Protein AF-A0A0C2XSH7-F1 (afdb_monomer_lite)

InterPro domains:
  IPR001138 Zn(2)Cys(6) fungal-type DNA-binding domain [PS50048] (96-134)
  IPR001138 Zn(2)Cys(6) fungal-type DNA-binding domain [SM00066] (91-145)
  IPR001138 Zn(2)Cys(6) fungal-type DNA-binding domain [cd00067] (96-134)
  IPR036864 Zn(2)-C6 fungal-type DNA-binding domain superfamily [G3DSA:4.10.240.10] (84-146)
  IPR036864 Zn(2)-C6 fungal-type DNA-binding domain superfamily [SSF57701] (88-137)
  IPR050797 Carbohydrate Metabolism and Transport Regulator [PTHR31668] (56-150)

Structure (mmCIF, N/CA/C/O backbone):
data_AF-A0A0C2XSH7-F1
#
_entry.id   AF-A0A0C2XSH7-F1
#
loop_
_atom_site.group_PDB
_atom_site.id
_atom_site.type_symbol
_atom_site.label_atom_id
_atom_site.label_alt_id
_atom_site.label_comp_id
_atom_site.label_asym_id
_atom_site.label_entity_id
_atom_site.label_seq_id
_atom_site.pdbx_PDB_ins_code
_atom_site.Cartn_x
_atom_site.Cartn_y
_atom_site.Cartn_z
_atom_site.occupancy
_atom_site.B_iso_or_equiv
_atom_site.auth_seq_id
_atom_site.auth_comp_id
_atom_site.auth_asym_id
_atom_site.auth_atom_id
_atom_site.pdbx_PDB_model_num
ATOM 1 N N . MET A 1 1 ? -41.963 -46.900 -31.744 1.00 45.88 1 MET A N 1
ATOM 2 C CA . MET A 1 1 ? -42.188 -46.303 -30.410 1.00 45.88 1 MET A CA 1
ATOM 3 C C . MET A 1 1 ? -41.323 -45.048 -30.300 1.00 45.88 1 MET A C 1
ATOM 5 O O . MET A 1 1 ? -40.134 -45.192 -30.048 1.00 45.88 1 MET A O 1
ATOM 9 N N . PRO A 1 2 ? -41.843 -43.844 -30.598 1.00 48.88 2 PRO A N 1
ATOM 10 C CA . PRO A 1 2 ? -41.072 -42.609 -30.485 1.00 48.88 2 PRO A CA 1
ATOM 11 C C . PRO A 1 2 ? -41.159 -42.055 -29.055 1.00 48.88 2 PRO A C 1
ATOM 13 O O . PRO A 1 2 ? -42.247 -41.948 -28.488 1.00 48.88 2 PRO A O 1
ATOM 16 N N . SER A 1 3 ? -40.006 -41.721 -28.474 1.00 53.38 3 SER A N 1
ATOM 17 C CA . SER A 1 3 ? -39.903 -41.126 -27.139 1.00 53.38 3 SER A CA 1
ATOM 18 C C . SER A 1 3 ? -40.051 -39.605 -27.227 1.00 53.38 3 SER A C 1
ATOM 20 O O . SER A 1 3 ? -39.407 -38.955 -28.051 1.00 53.38 3 SER A O 1
ATOM 22 N N . LYS A 1 4 ? -40.948 -39.057 -26.404 1.00 53.88 4 LYS A N 1
ATOM 23 C CA . LYS A 1 4 ? -41.317 -37.638 -26.335 1.00 53.88 4 LYS A CA 1
ATOM 24 C C . LYS A 1 4 ? -40.210 -36.820 -25.662 1.00 53.88 4 LYS A C 1
ATOM 26 O O . LYS A 1 4 ? -39.850 -37.097 -24.522 1.00 53.88 4 LYS A O 1
ATOM 31 N N . ALA A 1 5 ? -39.742 -35.776 -26.341 1.00 51.84 5 ALA A N 1
ATOM 32 C CA . ALA A 1 5 ? -38.962 -34.695 -25.746 1.00 51.84 5 ALA A CA 1
ATOM 33 C C . ALA A 1 5 ? -39.898 -33.728 -24.995 1.00 51.84 5 ALA A C 1
ATOM 35 O O . ALA A 1 5 ? -40.911 -33.292 -25.544 1.00 51.84 5 ALA A O 1
ATOM 36 N N . GLY A 1 6 ? -39.575 -33.427 -23.735 1.00 51.72 6 GLY A N 1
ATOM 37 C CA . GLY A 1 6 ? -40.245 -32.402 -22.928 1.00 51.72 6 GLY A CA 1
ATOM 38 C C . GLY A 1 6 ? -39.615 -31.014 -23.129 1.00 51.72 6 GLY A C 1
ATOM 39 O O . GLY A 1 6 ? -38.442 -30.936 -23.499 1.00 51.72 6 GLY A O 1
ATOM 40 N N . PRO A 1 7 ? -40.362 -29.917 -22.909 1.00 51.72 7 PRO A N 1
ATOM 41 C CA . PRO A 1 7 ? -39.880 -28.566 -23.172 1.00 51.72 7 PRO A CA 1
ATOM 42 C C . PRO A 1 7 ? -39.050 -28.010 -22.006 1.00 51.72 7 PRO A C 1
ATOM 44 O O . PRO A 1 7 ? -39.465 -28.050 -20.848 1.00 51.72 7 PRO A O 1
ATOM 47 N N . SER A 1 8 ? -37.892 -27.438 -22.336 1.00 43.38 8 SER A N 1
ATOM 48 C CA . SER A 1 8 ? -37.047 -26.672 -21.418 1.00 43.38 8 SER A CA 1
ATOM 49 C C . SER A 1 8 ? -37.623 -25.269 -21.207 1.00 43.38 8 SER A C 1
ATOM 51 O O . SER A 1 8 ? -37.737 -24.485 -22.148 1.00 43.38 8 SER A O 1
ATOM 53 N N . LEU A 1 9 ? -37.966 -24.947 -19.959 1.00 40.16 9 LEU A N 1
ATOM 54 C CA . LEU A 1 9 ? -38.326 -23.602 -19.510 1.00 40.16 9 LEU A CA 1
ATOM 55 C C . LEU A 1 9 ? -37.081 -22.704 -19.509 1.00 40.16 9 LEU A C 1
ATOM 57 O O . LEU A 1 9 ? -36.154 -22.903 -18.725 1.00 40.16 9 LEU A O 1
ATOM 61 N N . ILE A 1 10 ? -37.072 -21.710 -20.397 1.00 37.59 10 ILE A N 1
ATOM 62 C CA . ILE A 1 10 ? -36.095 -20.620 -20.411 1.00 37.59 10 ILE A CA 1
ATOM 63 C C . ILE A 1 10 ? -36.595 -19.546 -19.442 1.00 37.59 10 ILE A C 1
ATOM 65 O O . ILE A 1 10 ? -37.522 -18.800 -19.748 1.00 37.59 10 ILE A O 1
ATOM 69 N N . THR A 1 11 ? -35.976 -19.463 -18.267 1.00 37.62 11 THR A N 1
ATOM 70 C CA . THR A 1 11 ? -36.191 -18.362 -17.322 1.00 37.62 11 THR A CA 1
ATOM 71 C C . THR A 1 11 ? -35.265 -17.207 -17.697 1.00 37.62 11 THR A C 1
ATOM 73 O O . THR A 1 11 ? -34.089 -17.189 -17.338 1.00 37.62 11 THR A O 1
ATOM 76 N N . THR A 1 12 ? -35.780 -16.234 -18.446 1.00 36.72 12 THR A N 1
ATOM 77 C CA . THR A 1 12 ? -35.108 -14.951 -18.690 1.00 36.72 12 THR A CA 1
ATOM 78 C C . THR A 1 12 ? -35.132 -14.108 -17.417 1.00 36.72 12 THR A C 1
ATOM 80 O O . THR A 1 12 ? -36.179 -13.589 -17.032 1.00 36.72 12 THR A O 1
ATOM 83 N N . VAL A 1 13 ? -33.980 -13.956 -16.761 1.00 39.50 13 VAL A N 1
ATOM 84 C CA . VAL A 1 13 ? -33.807 -13.013 -15.648 1.00 39.50 13 VAL A CA 1
ATOM 85 C C . VAL A 1 13 ? -33.298 -11.686 -16.214 1.00 39.50 13 VAL A C 1
ATOM 87 O O . VAL A 1 13 ? -32.243 -11.625 -16.843 1.00 39.50 13 VAL A O 1
ATOM 90 N N . ASN A 1 14 ? -34.084 -10.627 -16.012 1.00 34.72 14 ASN A N 1
ATOM 91 C CA . ASN A 1 14 ? -33.818 -9.254 -16.444 1.00 34.72 14 ASN A CA 1
ATOM 92 C C . ASN A 1 14 ? -32.481 -8.717 -15.893 1.00 34.72 14 ASN A C 1
ATOM 94 O O . ASN A 1 14 ? -32.377 -8.370 -14.718 1.00 34.72 14 ASN A O 1
ATOM 98 N N . ALA A 1 15 ? -31.481 -8.556 -16.762 1.00 39.62 15 ALA A N 1
ATOM 99 C CA . ALA A 1 15 ? -30.168 -7.977 -16.457 1.00 39.62 15 ALA A CA 1
ATOM 100 C C . ALA A 1 15 ? -30.153 -6.429 -16.528 1.00 39.62 15 ALA A C 1
ATOM 102 O O . ALA A 1 15 ? -29.247 -5.829 -17.100 1.00 39.62 15 ALA A O 1
ATOM 103 N N . GLY A 1 16 ? -31.182 -5.769 -15.983 1.00 32.16 16 GLY A N 1
ATOM 104 C CA . GLY A 1 16 ? -31.450 -4.345 -16.242 1.00 32.16 16 GLY A CA 1
ATOM 105 C C . GLY A 1 16 ? -31.135 -3.337 -15.128 1.00 32.16 16 GLY A C 1
ATOM 106 O O . GLY A 1 16 ? -31.287 -2.144 -15.369 1.00 32.16 16 GLY A O 1
ATOM 107 N N . GLN A 1 17 ? -30.732 -3.742 -13.915 1.00 32.78 17 GLN A N 1
ATOM 108 C CA . GLN A 1 17 ? -30.668 -2.803 -12.769 1.00 32.78 17 GLN A CA 1
ATOM 109 C C . GLN A 1 17 ? -29.408 -2.867 -11.881 1.00 32.78 17 GLN A C 1
ATOM 111 O O . GLN A 1 17 ? -29.386 -2.264 -10.814 1.00 32.78 17 GLN A O 1
ATOM 116 N N . ALA A 1 18 ? -28.313 -3.497 -12.320 1.00 36.38 18 ALA A N 1
ATOM 117 C CA . ALA A 1 18 ? -27.092 -3.637 -11.504 1.00 36.38 18 ALA A CA 1
ATOM 118 C C . ALA A 1 18 ? -25.939 -2.659 -11.842 1.00 36.38 18 ALA A C 1
ATOM 120 O O . ALA A 1 18 ? -24.813 -2.869 -11.401 1.00 36.38 18 ALA A O 1
ATOM 121 N N . ALA A 1 19 ? -26.179 -1.584 -12.605 1.00 35.62 19 ALA A N 1
ATOM 122 C CA . ALA A 1 19 ? -25.116 -0.682 -13.086 1.00 35.62 19 ALA A CA 1
ATOM 123 C C . ALA A 1 19 ? -25.082 0.713 -12.420 1.00 35.62 19 ALA A C 1
ATOM 125 O O . ALA A 1 19 ? -24.526 1.658 -12.977 1.00 35.62 19 ALA A O 1
ATOM 126 N N . ARG A 1 20 ? -25.656 0.872 -11.220 1.00 36.25 20 ARG A N 1
ATOM 127 C CA . ARG A 1 20 ? -25.566 2.118 -10.432 1.00 36.25 20 ARG A CA 1
ATOM 128 C C . ARG A 1 20 ? -25.213 1.844 -8.969 1.00 36.25 20 ARG A C 1
ATOM 130 O O . ARG A 1 20 ? -26.042 2.039 -8.095 1.00 36.25 20 ARG A O 1
ATOM 137 N N . ALA A 1 21 ? -23.983 1.398 -8.712 1.00 34.31 21 ALA A N 1
ATOM 138 C CA . ALA A 1 21 ? -23.323 1.502 -7.401 1.00 34.31 21 ALA A CA 1
ATOM 139 C C . ALA A 1 21 ? -21.851 1.054 -7.500 1.00 34.31 21 ALA A C 1
ATOM 141 O O . ALA A 1 21 ? -21.482 -0.025 -7.054 1.00 34.31 21 ALA A O 1
ATOM 142 N N . ALA A 1 22 ? -20.995 1.879 -8.101 1.00 37.72 22 ALA A N 1
ATOM 143 C CA . ALA A 1 22 ? -19.541 1.772 -7.925 1.00 37.72 22 ALA A CA 1
ATOM 144 C C . ALA A 1 22 ? -18.967 3.085 -7.368 1.00 37.72 22 ALA A C 1
ATOM 146 O O . ALA A 1 22 ? -17.831 3.454 -7.647 1.00 37.72 22 ALA A O 1
ATOM 147 N N . ALA A 1 23 ? -19.776 3.811 -6.590 1.00 36.16 23 ALA A N 1
ATOM 148 C CA . ALA A 1 23 ? -19.265 4.845 -5.709 1.00 36.16 23 ALA A CA 1
ATOM 149 C C . ALA A 1 23 ? -18.641 4.153 -4.493 1.00 36.16 23 ALA A C 1
ATOM 151 O O . ALA A 1 23 ? -19.233 3.241 -3.916 1.00 36.16 23 ALA A O 1
ATOM 152 N N . HIS A 1 24 ? -17.432 4.579 -4.139 1.00 44.06 24 HIS A N 1
ATOM 153 C CA . HIS A 1 24 ? -16.719 4.170 -2.937 1.00 44.06 24 HIS A CA 1
ATOM 154 C C . HIS A 1 24 ? -17.678 4.181 -1.726 1.00 44.06 24 HIS A C 1
ATOM 156 O O . HIS A 1 24 ? -18.321 5.211 -1.504 1.00 44.06 24 HIS A O 1
ATOM 162 N N . PRO A 1 25 ? -17.798 3.103 -0.925 1.00 45.97 25 PRO A N 1
ATOM 163 C CA . PRO A 1 25 ? -18.711 3.083 0.224 1.00 45.97 25 PRO A CA 1
ATOM 164 C C . PRO A 1 25 ? -18.402 4.168 1.275 1.00 45.97 25 PRO A C 1
ATOM 166 O O . PRO A 1 25 ? -19.249 4.447 2.119 1.00 45.97 25 PRO A O 1
ATOM 169 N N . TYR A 1 26 ? -17.247 4.843 1.191 1.00 45.97 26 TYR A N 1
ATOM 170 C CA . TYR A 1 26 ? -16.897 5.977 2.053 1.00 45.97 26 TYR A CA 1
ATOM 171 C C . TYR A 1 26 ? -17.318 7.357 1.512 1.00 45.97 26 TYR A C 1
ATOM 173 O O . TYR A 1 26 ? -17.255 8.332 2.251 1.00 45.97 26 TYR A O 1
ATOM 181 N N . ALA A 1 27 ? -17.791 7.484 0.265 1.00 39.81 27 ALA A N 1
ATOM 182 C CA . ALA A 1 27 ? -18.112 8.799 -0.310 1.00 39.81 27 ALA A CA 1
ATOM 183 C C . ALA A 1 27 ? -19.418 9.429 0.230 1.00 39.81 27 ALA A C 1
ATOM 185 O O . ALA A 1 27 ? -19.617 10.632 0.089 1.00 39.81 27 ALA A O 1
ATOM 186 N N . ASN A 1 28 ? -20.304 8.652 0.868 1.00 37.16 28 ASN A N 1
ATOM 187 C CA . ASN A 1 28 ? -21.665 9.101 1.211 1.00 37.16 28 ASN A CA 1
ATOM 188 C C . ASN A 1 28 ? -21.953 9.292 2.714 1.00 37.16 28 ASN A C 1
ATOM 190 O O . ASN A 1 28 ? -23.086 9.603 3.076 1.00 37.16 28 ASN A O 1
ATOM 194 N N . ALA A 1 29 ? -20.970 9.156 3.610 1.00 42.19 29 ALA A N 1
ATOM 195 C CA . ALA A 1 29 ? -21.228 9.196 5.058 1.00 42.19 29 ALA A CA 1
ATOM 196 C C . ALA A 1 29 ? -21.300 10.611 5.687 1.00 42.19 29 ALA A C 1
ATOM 198 O O . ALA A 1 29 ? -21.611 10.726 6.870 1.00 42.19 29 ALA A O 1
ATOM 199 N N . HIS A 1 30 ? -21.058 11.696 4.936 1.00 43.44 30 HIS A N 1
ATOM 200 C CA . HIS A 1 30 ? -20.950 13.056 5.503 1.00 43.44 30 HIS A CA 1
ATOM 201 C C . HIS A 1 30 ? -22.110 14.024 5.198 1.00 43.44 30 HIS A C 1
ATOM 203 O O . HIS A 1 30 ? -22.052 15.186 5.597 1.00 43.44 30 HIS A O 1
ATOM 209 N N . ALA A 1 31 ? -23.201 13.579 4.568 1.00 38.56 31 ALA A N 1
ATOM 210 C CA . ALA A 1 31 ? -24.290 14.478 4.156 1.00 38.56 31 ALA A CA 1
ATOM 211 C C . ALA A 1 31 ? -25.382 14.758 5.219 1.00 38.56 31 ALA A C 1
ATOM 213 O O . ALA A 1 31 ? -26.360 15.433 4.910 1.00 38.56 31 ALA A O 1
ATOM 214 N N . GLY A 1 32 ? -25.263 14.280 6.464 1.00 38.91 32 GLY A N 1
ATOM 215 C CA . GLY A 1 32 ? -26.396 14.299 7.401 1.00 38.91 32 GLY A CA 1
ATOM 216 C C . GLY A 1 32 ? -26.070 14.675 8.839 1.00 38.91 32 GLY A C 1
ATOM 217 O O . GLY A 1 32 ? -26.234 13.825 9.700 1.00 38.91 32 GLY A O 1
ATOM 218 N N . ALA A 1 33 ? -25.648 15.917 9.120 1.00 39.84 33 ALA A N 1
ATOM 219 C CA . ALA A 1 33 ? -25.754 16.501 10.473 1.00 39.84 33 ALA A CA 1
ATOM 220 C C . ALA A 1 33 ? -25.421 18.010 10.545 1.00 39.84 33 ALA A C 1
ATOM 222 O O . ALA A 1 33 ? -24.588 18.403 11.356 1.00 39.84 33 ALA A O 1
ATOM 223 N N . ARG A 1 34 ? -26.048 18.896 9.753 1.00 37.62 34 ARG A N 1
ATOM 224 C CA . ARG A 1 34 ? -26.110 20.337 10.100 1.00 37.62 34 ARG A CA 1
ATOM 225 C C . ARG A 1 34 ? -27.422 20.961 9.641 1.00 37.62 34 ARG A C 1
ATOM 227 O O . ARG A 1 34 ? -27.569 21.358 8.494 1.00 37.62 34 ARG A O 1
ATOM 234 N N . GLY A 1 35 ? -28.360 21.078 10.574 1.00 34.53 35 GLY A N 1
ATOM 235 C CA . GLY A 1 35 ? -29.586 21.841 10.392 1.00 34.53 35 GLY A CA 1
ATOM 236 C C . GLY A 1 35 ? -30.113 22.337 11.730 1.00 34.53 35 GLY A C 1
ATOM 237 O O . GLY A 1 35 ? -30.917 21.657 12.353 1.00 34.53 35 GLY A O 1
ATOM 238 N N . SER A 1 36 ? -29.673 23.521 12.171 1.00 38.72 36 SER A N 1
ATOM 239 C CA . SER A 1 36 ? -30.486 24.373 13.050 1.00 38.72 36 SER A CA 1
ATOM 240 C C . SER A 1 36 ? -30.043 25.843 12.996 1.00 38.72 36 SER A C 1
ATOM 242 O O . SER A 1 36 ? -29.049 26.244 13.590 1.00 38.72 36 SER A O 1
ATOM 244 N N . LYS A 1 37 ? -30.800 26.601 12.193 1.00 41.84 37 LYS A N 1
ATOM 245 C CA . LYS A 1 37 ? -31.223 28.011 12.300 1.00 41.84 37 LYS A CA 1
ATOM 246 C C . LYS A 1 37 ? -30.344 29.017 13.074 1.00 41.84 37 LYS A C 1
ATOM 248 O O . LYS A 1 37 ? -30.306 28.995 14.299 1.00 41.84 37 LYS A O 1
ATOM 253 N N . ARG A 1 38 ? -29.925 30.080 12.370 1.00 36.50 38 ARG A N 1
ATOM 254 C CA . ARG A 1 38 ? -30.300 31.473 12.704 1.00 36.50 38 ARG A CA 1
ATOM 255 C C . ARG A 1 38 ? -30.134 32.395 11.493 1.00 36.50 38 ARG A C 1
ATOM 257 O O . ARG A 1 38 ? -29.042 32.575 10.973 1.00 36.50 38 ARG A O 1
ATOM 264 N N . THR A 1 39 ? -31.260 32.952 11.070 1.00 40.75 39 THR A N 1
ATOM 265 C CA . THR A 1 39 ? -31.422 34.042 10.110 1.00 40.75 39 THR A CA 1
ATOM 266 C C . THR A 1 39 ? -31.213 35.380 10.816 1.00 40.75 39 THR A C 1
ATOM 268 O O . THR A 1 39 ? -31.923 35.650 11.783 1.00 40.75 39 THR A O 1
ATOM 271 N N . LEU A 1 40 ? -30.315 36.226 10.313 1.00 40.16 40 LEU A N 1
ATOM 272 C CA . LEU A 1 40 ? -30.417 37.678 10.455 1.00 40.16 40 LEU A CA 1
ATOM 273 C C . LEU A 1 40 ? -30.037 38.331 9.123 1.00 40.16 40 LEU A C 1
ATOM 275 O O . LEU A 1 40 ? -28.983 38.068 8.552 1.00 40.16 40 LEU A O 1
ATOM 279 N N . SER A 1 41 ? -30.986 39.124 8.648 1.00 42.47 41 SER A N 1
ATOM 280 C CA . SER A 1 41 ? -31.002 40.005 7.488 1.00 42.47 41 SER A CA 1
ATOM 281 C C . SER A 1 41 ? -30.115 41.231 7.692 1.00 42.47 41 SER A C 1
ATOM 283 O O . SER A 1 41 ? -30.269 41.885 8.722 1.00 42.47 41 SER A O 1
ATOM 285 N N . ILE A 1 42 ? -29.292 41.592 6.702 1.00 42.91 42 ILE A N 1
ATOM 286 C CA . ILE A 1 42 ? -28.853 42.979 6.466 1.00 42.91 42 ILE A CA 1
ATOM 287 C C . ILE A 1 42 ? -28.800 43.232 4.951 1.00 42.91 42 ILE A C 1
ATOM 289 O O . ILE A 1 42 ? -28.352 42.381 4.182 1.00 42.91 42 ILE A O 1
ATOM 293 N N . ASP A 1 43 ? -29.325 44.401 4.595 1.00 40.25 43 ASP A N 1
ATOM 294 C CA . ASP A 1 43 ? -29.640 44.968 3.287 1.00 40.25 43 ASP A CA 1
ATOM 295 C C . ASP A 1 43 ? -28.472 45.276 2.328 1.00 40.25 43 ASP A C 1
ATOM 297 O O . ASP A 1 43 ? -27.333 45.528 2.714 1.00 40.25 43 ASP A O 1
ATOM 301 N N . GLU A 1 44 ? -28.869 45.265 1.051 1.00 34.72 44 GLU A N 1
ATOM 302 C CA . GLU A 1 44 ? -28.447 45.989 -0.163 1.00 34.72 44 GLU A CA 1
ATOM 303 C C . GLU A 1 44 ? -27.179 46.884 -0.240 1.00 34.72 44 GLU A C 1
ATOM 305 O O . GLU A 1 44 ? -27.108 47.935 0.382 1.00 34.72 44 GLU A O 1
ATOM 310 N N . LYS A 1 45 ? -26.306 46.512 -1.214 1.00 36.94 45 LYS A N 1
ATOM 311 C CA . LYS A 1 45 ? -25.840 47.233 -2.451 1.00 36.94 45 LYS A CA 1
ATOM 312 C C . LYS A 1 45 ? -25.165 48.636 -2.361 1.00 36.94 45 LYS A C 1
ATOM 314 O O . LYS A 1 45 ? -25.338 49.321 -1.367 1.00 36.94 45 LYS A O 1
ATOM 319 N N . PRO A 1 46 ? -24.486 49.154 -3.431 1.00 47.72 46 PRO A N 1
ATOM 320 C CA . PRO A 1 46 ? -24.177 48.578 -4.761 1.00 47.72 46 PRO A CA 1
ATOM 321 C C . PRO A 1 46 ? -22.734 48.803 -5.317 1.00 47.72 46 PRO A C 1
ATOM 323 O O . PRO A 1 46 ? -21.978 49.628 -4.829 1.00 47.72 46 PRO A O 1
ATOM 326 N N . GLN A 1 47 ? -22.452 48.096 -6.430 1.00 36.44 47 GLN A N 1
ATOM 327 C CA . GLN A 1 47 ? -21.682 48.490 -7.640 1.00 36.44 47 GLN A CA 1
ATOM 328 C C . GLN A 1 47 ? -20.259 49.075 -7.508 1.00 36.44 47 GLN A C 1
ATOM 330 O O . GLN A 1 47 ? -20.073 50.155 -6.967 1.00 36.44 47 GLN A O 1
ATOM 335 N N . LEU A 1 48 ? -19.289 48.430 -8.176 1.00 31.50 48 LEU A N 1
ATOM 336 C CA . LEU A 1 48 ? -18.514 48.976 -9.311 1.00 31.50 48 LEU A CA 1
ATOM 337 C C . LEU A 1 48 ? -17.496 47.922 -9.809 1.00 31.50 48 LEU A C 1
ATOM 339 O O . LEU A 1 48 ? -16.806 47.266 -9.036 1.00 31.50 48 LEU A O 1
ATOM 343 N N . SER A 1 49 ? -17.411 47.785 -11.126 1.00 38.53 49 SER A N 1
ATOM 344 C CA . SER A 1 49 ? -16.342 47.142 -11.917 1.00 38.53 49 SER A CA 1
ATOM 345 C C . SER A 1 49 ? -15.795 48.211 -12.895 1.00 38.53 49 SER A C 1
ATOM 347 O O . SER A 1 49 ? -16.425 49.272 -12.937 1.00 38.53 49 SER A O 1
ATOM 349 N N . PRO A 1 50 ? -14.761 48.013 -13.755 1.00 50.06 50 PRO A N 1
ATOM 350 C CA . PRO A 1 50 ? -13.922 46.834 -14.050 1.00 50.06 50 PRO A CA 1
ATOM 351 C C . PRO A 1 50 ? -12.404 47.173 -14.242 1.00 50.06 50 PRO A C 1
ATOM 353 O O . PRO A 1 50 ? -11.955 48.269 -13.915 1.00 50.06 50 PRO A O 1
ATOM 356 N N . THR A 1 51 ? -11.663 46.264 -14.910 1.00 31.75 51 THR A N 1
ATOM 357 C CA . THR A 1 51 ? -10.312 46.389 -15.542 1.00 31.75 51 THR A CA 1
ATOM 358 C C . THR A 1 51 ? -9.102 46.310 -14.586 1.00 31.75 51 THR A C 1
ATOM 360 O O . THR A 1 51 ? -9.141 46.869 -13.506 1.00 31.75 51 THR A O 1
ATOM 363 N N . SER A 1 52 ? -7.992 45.616 -14.869 1.00 38.25 52 SER A N 1
ATOM 364 C CA . SER A 1 52 ? -7.323 45.383 -16.153 1.00 38.25 52 SER A CA 1
ATOM 365 C C . SER A 1 52 ? -6.382 44.163 -16.164 1.00 38.25 52 SER A C 1
ATOM 367 O O . SER A 1 52 ? -5.822 43.731 -15.160 1.00 38.25 52 SER A O 1
ATOM 369 N N . VAL A 1 53 ? -6.220 43.659 -17.386 1.00 38.72 53 VAL A N 1
ATOM 370 C CA . VAL A 1 53 ? -5.265 42.678 -17.911 1.00 38.72 53 VAL A CA 1
ATOM 371 C C . VAL A 1 53 ? -3.838 43.226 -17.843 1.00 38.72 53 VAL A C 1
ATOM 373 O O . VAL A 1 53 ? -3.616 44.288 -18.416 1.00 38.72 53 VAL A O 1
ATOM 376 N N . ILE A 1 54 ? -2.875 42.488 -17.270 1.00 38.81 54 ILE A N 1
ATOM 377 C CA . ILE A 1 54 ? -1.443 42.592 -17.618 1.00 38.81 54 ILE A CA 1
ATOM 378 C C . ILE A 1 54 ? -0.775 41.210 -17.482 1.00 38.81 54 ILE A C 1
ATOM 380 O O . ILE A 1 54 ? -0.682 40.652 -16.391 1.00 38.81 54 ILE A O 1
ATOM 384 N N . SER A 1 55 ? -0.301 40.679 -18.609 1.00 44.34 55 SER A N 1
ATOM 385 C CA . SER A 1 55 ? 0.650 39.563 -18.718 1.00 44.34 55 SER A CA 1
ATOM 386 C C . SER A 1 55 ? 2.082 40.022 -18.410 1.00 44.34 55 SER A C 1
ATOM 388 O O . SER A 1 55 ? 2.401 41.183 -18.665 1.00 44.34 55 SER A O 1
ATOM 390 N N . PRO A 1 56 ? 2.994 39.105 -18.046 1.00 47.59 56 PRO A N 1
ATOM 391 C CA . PRO A 1 56 ? 4.391 39.265 -18.432 1.00 47.59 56 PRO A CA 1
ATOM 392 C C . PRO A 1 56 ? 4.918 38.082 -19.254 1.00 47.59 56 PRO A C 1
ATOM 394 O O . PRO A 1 56 ? 4.737 36.913 -18.922 1.00 47.59 56 PRO A O 1
ATOM 397 N N . THR A 1 57 ? 5.563 38.472 -20.346 1.00 41.88 57 THR A N 1
ATOM 398 C CA . THR A 1 57 ? 6.380 37.727 -21.304 1.00 41.88 57 THR A CA 1
ATOM 399 C C . THR A 1 57 ? 7.681 37.190 -20.712 1.00 41.88 57 THR A C 1
ATOM 401 O O . THR A 1 57 ? 8.310 37.836 -19.874 1.00 41.88 57 THR A O 1
ATOM 404 N N . ASP A 1 58 ? 8.102 36.049 -21.258 1.00 33.81 58 ASP A N 1
ATOM 405 C CA . ASP A 1 58 ? 9.424 35.434 -21.144 1.00 33.81 58 ASP A CA 1
ATOM 406 C C . ASP A 1 58 ? 10.554 36.322 -21.691 1.00 33.81 58 ASP A C 1
ATOM 408 O O . ASP A 1 58 ? 10.416 36.916 -22.762 1.00 33.81 58 ASP A O 1
ATOM 412 N N . THR A 1 59 ? 11.722 36.290 -21.041 1.00 46.44 59 THR A N 1
ATOM 413 C CA . THR A 1 59 ? 13.023 36.502 -21.698 1.00 46.44 59 THR A CA 1
ATOM 414 C C . THR A 1 59 ? 14.119 35.640 -21.058 1.00 46.44 59 THR A C 1
ATOM 416 O O . THR A 1 59 ? 14.435 35.743 -19.876 1.00 46.44 59 THR A O 1
ATOM 419 N N . ASN A 1 60 ? 14.717 34.787 -21.893 1.00 38.66 60 ASN A N 1
ATOM 420 C CA . ASN A 1 60 ? 15.985 34.092 -21.677 1.00 38.66 60 ASN A CA 1
ATOM 421 C C . ASN A 1 60 ? 17.169 35.074 -21.744 1.00 38.66 60 ASN A C 1
ATOM 423 O O . ASN A 1 60 ? 17.219 35.865 -22.683 1.00 38.66 60 ASN A O 1
ATOM 427 N N . ALA A 1 61 ? 18.168 34.931 -20.863 1.00 40.78 61 ALA A N 1
ATOM 428 C CA . ALA A 1 61 ? 19.588 35.154 -21.182 1.00 40.78 61 ALA A CA 1
ATOM 429 C C . ALA A 1 61 ? 20.523 34.630 -20.068 1.00 40.78 61 ALA A C 1
ATOM 431 O O . ALA A 1 61 ? 20.326 34.886 -18.883 1.00 40.78 61 ALA A O 1
ATOM 432 N N . THR A 1 62 ? 21.546 33.891 -20.495 1.00 46.97 62 THR A N 1
ATOM 433 C CA . THR A 1 62 ? 22.655 33.259 -19.754 1.00 46.97 62 THR A CA 1
ATOM 434 C C . THR A 1 62 ? 23.755 34.280 -19.336 1.00 46.97 62 THR A C 1
ATOM 436 O O . THR A 1 62 ? 23.588 35.472 -19.589 1.00 46.97 62 THR A O 1
ATOM 439 N N . PRO A 1 63 ? 24.860 33.895 -18.645 1.00 54.53 63 PRO A N 1
ATOM 440 C CA . PRO A 1 63 ? 25.425 34.661 -17.532 1.00 54.53 63 PRO A CA 1
ATOM 441 C C . PRO A 1 63 ? 26.752 35.370 -17.870 1.00 54.53 63 PRO A C 1
ATOM 443 O O . PRO A 1 63 ? 27.356 35.112 -18.912 1.00 54.53 63 PRO A O 1
ATOM 446 N N . PRO A 1 64 ? 27.309 36.134 -16.912 1.00 51.06 64 PRO A N 1
ATOM 447 C CA . PRO A 1 64 ? 28.752 36.299 -16.820 1.00 51.06 64 PRO A CA 1
ATOM 448 C C . PRO A 1 64 ? 29.317 35.871 -15.457 1.00 51.06 64 PRO A C 1
ATOM 450 O O . PRO A 1 64 ? 28.792 36.177 -14.388 1.00 51.06 64 PRO A O 1
ATOM 453 N N . ALA A 1 65 ? 30.449 35.174 -15.531 1.00 40.88 65 ALA A N 1
ATOM 454 C CA . ALA A 1 65 ? 31.378 34.942 -14.436 1.00 40.88 65 ALA A CA 1
A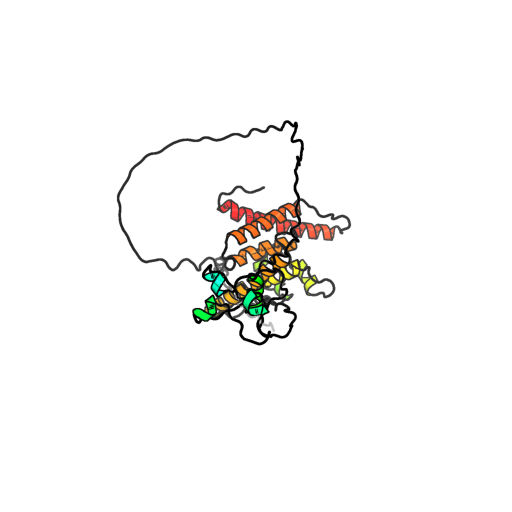TOM 455 C C . ALA A 1 65 ? 32.220 36.200 -14.158 1.00 40.88 65 ALA A C 1
ATOM 457 O O . ALA A 1 65 ? 32.566 36.909 -15.100 1.00 40.88 65 ALA A O 1
ATOM 458 N N . THR A 1 66 ? 32.619 36.430 -12.900 1.00 36.44 66 THR A N 1
ATOM 459 C CA . THR A 1 66 ? 34.025 36.552 -12.429 1.00 36.44 66 THR A CA 1
ATOM 460 C C . THR A 1 66 ? 34.120 37.131 -11.004 1.00 36.44 66 THR A C 1
ATOM 462 O O . THR A 1 66 ? 33.474 38.124 -10.707 1.00 36.44 66 THR A O 1
ATOM 465 N N . ASN A 1 67 ? 34.966 36.486 -10.176 1.00 34.75 67 ASN A N 1
ATOM 466 C CA . ASN A 1 67 ? 35.948 37.025 -9.203 1.00 34.75 67 ASN A CA 1
ATOM 467 C C . ASN A 1 67 ? 35.525 38.124 -8.194 1.00 34.75 67 ASN A C 1
ATOM 469 O O . ASN A 1 67 ? 34.860 39.081 -8.530 1.00 34.75 67 ASN A O 1
ATOM 473 N N . SER A 1 68 ? 35.997 38.212 -6.947 1.00 35.62 68 SER A N 1
ATOM 474 C CA . SER A 1 68 ? 37.077 37.576 -6.175 1.00 35.62 68 SER A CA 1
ATOM 475 C C . SER A 1 68 ? 37.071 38.195 -4.754 1.00 35.62 68 SER A C 1
ATOM 477 O O . SER A 1 68 ? 36.433 39.221 -4.536 1.00 35.62 68 SER A O 1
ATOM 479 N N . ASN A 1 69 ? 37.885 37.631 -3.853 1.00 36.25 69 ASN A N 1
ATOM 480 C CA . ASN A 1 69 ? 38.487 38.253 -2.658 1.00 36.25 69 ASN A CA 1
ATOM 481 C C . ASN A 1 69 ? 37.733 38.216 -1.315 1.00 36.25 69 ASN A C 1
ATOM 483 O O . ASN A 1 69 ? 36.848 39.011 -1.026 1.00 36.25 69 ASN A O 1
ATOM 487 N N . GLY A 1 70 ? 38.259 37.380 -0.414 1.00 35.81 70 GLY A N 1
ATOM 488 C CA . GLY A 1 70 ? 38.064 37.465 1.033 1.00 35.81 70 GLY A CA 1
ATOM 489 C C . GLY A 1 70 ? 39.238 36.812 1.761 1.00 35.81 70 GLY A C 1
ATOM 490 O O . GLY A 1 70 ? 39.159 35.659 2.171 1.00 35.81 70 GLY A O 1
ATOM 491 N N . ALA A 1 71 ? 40.359 37.533 1.835 1.00 38.53 71 ALA A N 1
ATOM 492 C CA . ALA A 1 71 ? 41.614 37.085 2.424 1.00 38.53 71 ALA A CA 1
ATOM 493 C C . ALA A 1 71 ? 41.606 37.132 3.963 1.00 38.53 71 ALA A C 1
ATOM 495 O O . ALA A 1 71 ? 41.182 38.099 4.591 1.00 38.53 71 ALA A O 1
ATOM 496 N N . SER A 1 72 ? 42.171 36.078 4.541 1.00 45.16 72 SER A N 1
ATOM 497 C CA . SER A 1 72 ? 42.587 35.893 5.930 1.00 45.16 72 SER A CA 1
ATOM 498 C C . SER A 1 72 ? 43.641 36.911 6.376 1.00 45.16 72 SER A C 1
ATOM 500 O O . SER A 1 72 ? 44.556 37.165 5.593 1.00 45.16 72 SER A O 1
ATOM 502 N N . ARG A 1 73 ? 43.608 37.373 7.647 1.00 42.53 73 ARG A N 1
ATOM 503 C CA . ARG A 1 73 ? 44.768 37.718 8.529 1.00 42.53 73 ARG A CA 1
ATOM 504 C C . ARG A 1 73 ? 44.309 38.397 9.859 1.00 42.53 73 ARG A C 1
ATOM 506 O O . ARG A 1 73 ? 43.117 38.616 10.012 1.00 42.53 73 ARG A O 1
ATOM 513 N N . PRO A 1 74 ? 45.167 38.633 10.885 1.00 53.09 74 PRO A N 1
ATOM 514 C CA . PRO A 1 74 ? 45.532 37.632 11.887 1.00 53.09 74 PRO A CA 1
ATOM 515 C C . PRO A 1 74 ? 45.494 38.147 13.356 1.00 53.09 74 PRO A C 1
ATOM 517 O O . PRO A 1 74 ? 45.251 39.307 13.671 1.00 53.09 74 PRO A O 1
ATOM 520 N N . ARG A 1 75 ? 45.818 37.215 14.255 1.00 48.31 75 ARG A N 1
ATOM 521 C CA . ARG A 1 75 ? 46.149 37.311 15.690 1.00 48.31 75 ARG A CA 1
ATOM 522 C C . ARG A 1 75 ? 47.033 38.514 16.094 1.00 48.31 75 ARG A C 1
ATOM 524 O O . ARG A 1 75 ? 48.067 38.748 15.473 1.00 48.31 75 ARG A O 1
ATOM 531 N N . LYS A 1 76 ? 46.752 39.116 17.261 1.00 40.41 76 LYS A N 1
ATOM 532 C CA . LYS A 1 76 ? 47.739 39.853 18.080 1.00 40.41 76 LYS A CA 1
ATOM 533 C C . LYS A 1 76 ? 47.613 39.486 19.567 1.00 40.41 76 LYS A C 1
ATOM 535 O O . LYS A 1 76 ? 46.542 39.587 20.153 1.00 40.41 76 LYS A O 1
ATOM 540 N N . LYS A 1 77 ? 48.733 39.027 20.135 1.00 51.72 77 LYS A N 1
ATOM 541 C CA . LYS A 1 77 ? 49.061 38.944 21.570 1.00 51.72 77 LYS A CA 1
ATOM 542 C C . LYS A 1 77 ? 49.885 40.185 21.943 1.00 51.72 77 LYS A C 1
ATOM 544 O O . LYS A 1 77 ? 50.618 40.661 21.080 1.00 51.72 77 LYS A O 1
ATOM 549 N N . ASN A 1 78 ? 49.810 40.621 23.204 1.00 38.91 78 ASN A N 1
ATOM 550 C CA . ASN A 1 78 ? 50.928 41.041 24.082 1.00 38.91 78 ASN A CA 1
ATOM 551 C C . ASN A 1 78 ? 50.335 41.578 25.403 1.00 38.91 78 ASN A C 1
ATOM 553 O O . ASN A 1 78 ? 49.406 42.372 25.351 1.00 38.91 78 ASN A O 1
ATOM 557 N N . SER A 1 79 ? 50.582 40.901 26.537 1.00 42.66 79 SER A N 1
ATOM 558 C CA . SER A 1 79 ? 51.639 41.150 27.558 1.00 42.66 79 SER A CA 1
ATOM 559 C C . SER A 1 79 ? 51.155 42.203 28.587 1.00 42.66 79 SER A C 1
ATOM 561 O O . SER A 1 79 ? 50.405 43.088 28.217 1.00 42.66 79 SER A O 1
ATOM 563 N N . THR A 1 80 ? 51.439 42.171 29.896 1.00 40.19 80 THR A N 1
ATOM 564 C CA . THR A 1 80 ? 52.722 41.900 30.559 1.00 40.19 80 THR A CA 1
ATOM 565 C C . THR A 1 80 ? 52.535 41.781 32.102 1.00 40.19 80 THR A C 1
ATOM 567 O O . THR A 1 80 ? 51.732 42.506 32.677 1.00 40.19 80 THR A O 1
ATOM 570 N N . THR A 1 81 ? 53.355 40.919 32.733 1.00 40.75 81 THR A N 1
ATOM 571 C CA . THR A 1 81 ? 54.081 41.049 34.037 1.00 40.75 81 THR A CA 1
ATOM 572 C C . THR A 1 81 ? 53.421 41.154 35.429 1.00 40.75 81 THR A C 1
ATOM 574 O O . THR A 1 81 ? 52.720 42.108 35.734 1.00 40.75 81 THR A O 1
ATOM 577 N N . GLY A 1 82 ? 53.914 40.271 36.324 1.00 40.03 82 GLY A N 1
ATOM 578 C CA . GLY A 1 82 ? 54.112 40.469 37.777 1.00 40.03 82 GLY A CA 1
ATOM 579 C C . GLY A 1 82 ? 53.083 39.744 38.657 1.00 40.03 82 GLY A C 1
ATOM 580 O O . GLY A 1 82 ? 51.933 40.138 38.679 1.00 40.03 82 GLY A O 1
ATOM 581 N N . GLY A 1 83 ? 53.343 38.669 39.404 1.00 37.75 83 GLY A N 1
ATOM 582 C CA . GLY A 1 83 ? 54.590 38.149 39.956 1.00 37.75 83 GLY A CA 1
ATOM 583 C C . GLY A 1 83 ? 54.563 38.239 41.485 1.00 37.75 83 GLY A C 1
ATOM 584 O O . GLY A 1 83 ? 55.280 39.064 42.024 1.00 37.75 83 GLY A O 1
ATOM 585 N N . GLN A 1 84 ? 53.742 37.423 42.166 1.00 50.28 84 GLN A N 1
ATOM 586 C CA . GLN A 1 84 ? 53.985 36.948 43.539 1.00 50.28 84 GLN A CA 1
ATOM 587 C C . GLN A 1 84 ? 53.071 35.753 43.875 1.00 50.28 84 GLN A C 1
ATOM 589 O O . GLN A 1 84 ? 51.905 35.696 43.491 1.00 50.28 84 GLN A O 1
ATOM 594 N N . ASN A 1 85 ? 53.667 34.758 44.530 1.00 47.38 85 ASN A N 1
ATOM 595 C CA . ASN A 1 85 ? 53.159 33.410 44.767 1.00 47.38 85 ASN A CA 1
ATOM 596 C C . ASN A 1 85 ? 51.822 33.378 45.527 1.00 47.38 85 ASN A C 1
ATOM 598 O O . ASN A 1 85 ? 51.797 33.506 46.746 1.00 47.38 85 ASN A O 1
ATOM 602 N N . GLN A 1 86 ? 50.725 33.077 44.832 1.00 51.47 86 GLN A N 1
ATOM 603 C CA . GLN A 1 86 ? 49.596 32.386 45.448 1.00 51.47 86 GLN A CA 1
ATOM 604 C C . GLN A 1 86 ? 49.528 30.988 44.851 1.00 51.47 86 GLN A C 1
ATOM 606 O O . GLN A 1 86 ? 49.306 30.806 43.651 1.00 51.47 86 GLN A O 1
ATOM 611 N N . THR A 1 87 ? 49.761 29.992 45.702 1.00 51.62 87 THR A N 1
ATOM 612 C CA . THR A 1 87 ? 49.378 28.610 45.440 1.00 51.62 87 THR A CA 1
ATOM 613 C C . THR A 1 87 ? 47.939 28.629 44.935 1.00 51.62 87 THR A C 1
ATOM 615 O O . THR A 1 87 ? 47.042 29.139 45.604 1.00 51.62 87 THR A O 1
ATOM 618 N N . LYS A 1 88 ? 47.724 28.154 43.702 1.00 46.44 88 LYS A N 1
ATOM 619 C CA . LYS A 1 88 ? 46.388 28.026 43.114 1.00 46.44 88 LYS A CA 1
ATOM 620 C C . LYS A 1 88 ? 45.575 27.138 44.048 1.00 46.44 88 LYS A C 1
ATOM 622 O O . LYS A 1 88 ? 45.708 25.917 43.992 1.00 46.44 88 LYS A O 1
ATOM 627 N N . SER A 1 89 ? 44.773 27.741 44.926 1.00 60.12 89 SER A N 1
ATOM 628 C CA . SER A 1 89 ? 43.804 26.983 45.697 1.00 60.12 89 SER A CA 1
ATOM 629 C C . SER A 1 89 ? 42.909 26.318 44.665 1.00 60.12 89 SER A C 1
ATOM 631 O O . SER A 1 89 ? 42.392 26.961 43.746 1.00 60.12 89 SER A O 1
ATOM 633 N N . ASN A 1 90 ? 42.827 24.993 44.739 1.00 50.97 90 ASN A N 1
ATOM 634 C CA . ASN A 1 90 ? 41.880 24.224 43.960 1.00 50.97 90 ASN A CA 1
ATOM 635 C C . ASN A 1 90 ? 40.496 24.653 44.454 1.00 50.97 90 ASN A C 1
ATOM 637 O O . ASN A 1 90 ? 39.957 24.077 45.397 1.00 50.97 90 ASN A O 1
ATOM 641 N N . ARG A 1 91 ? 39.988 25.763 43.903 1.00 53.88 91 ARG A N 1
ATOM 642 C CA . ARG A 1 91 ? 38.717 26.382 44.265 1.00 53.88 91 ARG A CA 1
ATOM 643 C C . ARG A 1 91 ? 37.627 25.515 43.662 1.00 53.88 91 ARG A C 1
ATOM 645 O O . ARG A 1 91 ? 37.003 25.871 42.666 1.00 53.88 91 ARG A O 1
ATOM 652 N N . GLN A 1 92 ? 37.471 24.331 44.240 1.00 63.34 92 GLN A N 1
ATOM 653 C CA . GLN A 1 92 ? 36.364 23.440 43.976 1.00 63.34 92 GLN A CA 1
ATOM 654 C C . GLN A 1 92 ? 35.095 24.255 44.229 1.00 63.34 92 GLN A C 1
ATOM 656 O O . GLN A 1 92 ? 34.872 24.781 45.319 1.00 63.34 92 GLN A O 1
ATOM 661 N N . GLN A 1 93 ? 34.330 24.485 43.167 1.00 65.50 93 GLN A N 1
ATOM 662 C CA . GLN A 1 93 ? 33.062 25.189 43.263 1.00 65.50 93 GLN A CA 1
ATOM 663 C C . GLN A 1 93 ? 32.076 24.224 43.909 1.00 65.50 93 GLN A C 1
ATOM 665 O O . GLN A 1 93 ? 31.617 23.282 43.268 1.00 65.50 93 GLN A O 1
ATOM 670 N N . PHE A 1 94 ? 31.801 24.425 45.192 1.00 74.31 94 PHE A N 1
ATOM 671 C CA . PHE A 1 94 ? 30.856 23.588 45.914 1.00 74.31 94 PHE A CA 1
ATOM 672 C C . PHE A 1 94 ? 29.426 24.011 45.596 1.00 74.31 94 PHE A C 1
ATOM 674 O O . PHE A 1 94 ? 29.092 25.199 45.594 1.00 74.31 94 PHE A O 1
ATOM 681 N N . SER A 1 95 ? 28.585 23.026 45.301 1.00 82.38 95 SER A N 1
ATOM 682 C CA . SER A 1 95 ? 27.154 23.220 45.118 1.00 82.38 95 SER A CA 1
ATOM 683 C C . SER A 1 95 ? 26.491 23.457 46.471 1.00 82.38 95 SER A C 1
ATOM 685 O O . SER A 1 95 ? 26.643 22.673 47.401 1.00 82.38 95 SER A O 1
ATOM 687 N N . ALA A 1 96 ? 25.740 24.552 46.584 1.00 91.50 96 ALA A N 1
ATOM 688 C CA . ALA A 1 96 ? 24.840 24.761 47.713 1.00 91.50 96 ALA A CA 1
ATOM 689 C C . ALA A 1 96 ? 23.734 23.690 47.725 1.00 91.50 96 ALA A C 1
ATOM 691 O O . ALA A 1 96 ? 23.275 23.274 46.657 1.00 91.50 96 ALA A O 1
ATOM 692 N N . CYS A 1 97 ? 23.255 23.315 48.917 1.00 92.56 97 CYS A N 1
ATOM 693 C CA . CYS A 1 97 ? 22.118 22.404 49.061 1.00 92.56 97 CYS A CA 1
ATOM 694 C C . CYS A 1 97 ? 20.854 22.955 48.379 1.00 92.56 97 CYS A C 1
ATOM 696 O O . CYS A 1 97 ? 20.727 24.165 48.137 1.00 92.56 97 CYS A O 1
ATOM 698 N N . HIS A 1 98 ? 19.886 22.077 48.111 1.00 90.75 98 HIS A N 1
ATOM 699 C CA . HIS A 1 98 ? 18.690 22.425 47.342 1.00 90.75 98 HIS A CA 1
ATOM 700 C C . HIS A 1 98 ? 17.918 23.615 47.941 1.00 90.75 98 HIS A C 1
ATOM 702 O O . HIS A 1 98 ? 17.570 24.569 47.239 1.00 90.75 98 HIS A O 1
ATOM 708 N N . ALA A 1 99 ? 17.708 23.602 49.261 1.00 93.12 99 ALA A N 1
ATOM 709 C CA . ALA A 1 99 ? 16.952 24.635 49.965 1.00 93.12 99 ALA A CA 1
ATOM 710 C C . ALA A 1 99 ? 17.655 26.005 49.933 1.00 93.12 99 ALA A C 1
ATOM 712 O O . ALA A 1 99 ? 17.023 27.022 49.637 1.00 93.12 99 ALA A O 1
ATOM 713 N N . CYS A 1 100 ? 18.967 26.049 50.184 1.00 94.19 100 CYS A N 1
ATOM 714 C CA . CYS A 1 100 ? 19.734 27.296 50.125 1.00 94.19 100 CYS A CA 1
ATOM 715 C C . CYS A 1 100 ? 19.811 27.850 48.697 1.00 94.19 100 CYS A C 1
ATOM 717 O O . CYS A 1 100 ? 19.713 29.063 48.508 1.00 94.19 100 CYS A O 1
ATOM 719 N N . ARG A 1 101 ? 19.911 26.974 47.688 1.00 92.19 101 ARG A N 1
ATOM 720 C CA . ARG A 1 101 ? 19.912 27.362 46.273 1.00 92.19 101 ARG A CA 1
ATOM 721 C C . ARG A 1 101 ? 18.582 27.978 45.847 1.00 92.19 101 ARG A C 1
ATOM 723 O O . ARG A 1 101 ? 18.590 29.045 45.236 1.00 92.19 101 ARG A O 1
ATOM 730 N N . TYR A 1 102 ? 17.458 27.350 46.196 1.00 88.62 102 TYR A N 1
ATOM 731 C CA . TYR A 1 102 ? 16.122 27.869 45.881 1.00 88.62 102 TYR A CA 1
ATOM 732 C C . TYR A 1 102 ? 15.901 29.264 46.482 1.00 88.62 102 TYR A C 1
ATOM 734 O O . TYR A 1 102 ? 15.382 30.164 45.827 1.00 88.62 102 TYR A O 1
ATOM 742 N N . ARG A 1 103 ? 16.380 29.470 47.713 1.00 90.00 103 ARG A N 1
ATOM 743 C CA . ARG A 1 103 ? 16.249 30.738 48.445 1.00 90.00 103 ARG A CA 1
ATOM 744 C C . ARG A 1 103 ? 17.339 31.762 48.128 1.00 90.00 103 ARG A C 1
ATOM 746 O O . ARG A 1 103 ? 17.264 32.878 48.626 1.00 90.00 103 ARG A O 1
ATOM 753 N N . ARG A 1 104 ? 18.340 31.392 47.321 1.00 92.12 104 ARG A N 1
ATOM 754 C CA . ARG A 1 104 ? 19.511 32.216 46.973 1.00 92.12 104 ARG A CA 1
ATOM 755 C C . ARG A 1 104 ? 20.287 32.730 48.199 1.00 92.12 104 ARG A C 1
ATOM 757 O O . ARG A 1 104 ? 20.777 33.854 48.195 1.00 92.12 104 ARG A O 1
ATOM 764 N N . VAL A 1 105 ? 20.414 31.900 49.238 1.00 93.38 105 VAL A N 1
ATOM 765 C CA . VAL A 1 105 ? 21.199 32.200 50.453 1.00 93.38 105 VAL A CA 1
ATOM 766 C C . VAL A 1 105 ? 22.490 31.381 50.496 1.00 93.38 105 VAL A C 1
ATOM 768 O O . VAL A 1 105 ? 22.590 30.324 49.870 1.00 93.38 105 VAL A O 1
ATOM 771 N N . LYS A 1 106 ? 23.490 31.861 51.244 1.00 92.88 106 LYS A N 1
ATOM 772 C CA . LYS A 1 106 ? 24.766 31.154 51.418 1.00 92.88 106 LYS A CA 1
ATOM 773 C C . LYS A 1 106 ? 24.539 29.816 52.138 1.00 92.88 106 LYS A C 1
ATOM 775 O O . LYS A 1 106 ? 23.784 29.754 53.106 1.00 92.88 106 LYS A O 1
ATOM 780 N N . CYS A 1 107 ? 25.184 28.762 51.644 1.00 94.06 107 CYS A N 1
ATOM 781 C CA . CYS A 1 107 ? 25.122 27.414 52.201 1.00 94.06 107 CYS A CA 1
ATOM 782 C C . CYS A 1 107 ? 26.500 27.023 52.733 1.00 94.06 107 CYS A C 1
ATOM 784 O O . CYS A 1 107 ? 27.475 27.079 51.990 1.00 94.06 107 CYS A O 1
ATOM 786 N N . ASP A 1 108 ? 26.555 26.626 53.996 1.00 92.88 108 ASP A N 1
ATOM 787 C CA . ASP A 1 108 ? 27.745 26.172 54.720 1.00 92.88 108 ASP A CA 1
ATOM 788 C C . ASP A 1 108 ? 27.749 24.647 54.926 1.00 92.88 108 ASP A C 1
ATOM 790 O O . ASP A 1 108 ? 28.499 24.126 55.743 1.00 92.88 108 ASP A O 1
ATOM 794 N N . LEU A 1 109 ? 26.915 23.906 54.178 1.00 89.94 109 LEU A N 1
ATOM 795 C CA . LEU A 1 109 ? 26.746 22.458 54.354 1.00 89.94 109 LEU A CA 1
ATOM 796 C C . LEU A 1 109 ? 28.075 21.700 54.289 1.00 89.94 109 LEU A C 1
ATOM 798 O O . LEU A 1 109 ? 28.293 20.767 55.057 1.00 89.94 109 LEU A O 1
ATOM 802 N N . LYS A 1 110 ? 28.966 22.120 53.386 1.00 86.19 110 LYS A N 1
ATOM 803 C CA . LYS A 1 110 ? 30.272 21.492 53.227 1.00 86.19 110 LYS A CA 1
ATOM 804 C C . LYS A 1 110 ? 31.152 21.667 54.464 1.00 86.19 110 LYS A C 1
ATOM 806 O O . LYS A 1 110 ? 31.721 20.684 54.931 1.00 86.19 110 LYS A O 1
ATOM 811 N N . ASP A 1 111 ? 31.222 22.885 54.987 1.00 87.50 111 ASP A N 1
ATOM 812 C CA . ASP A 1 111 ? 32.064 23.225 56.136 1.00 87.50 111 ASP A CA 1
ATOM 813 C C . ASP A 1 111 ? 31.594 22.469 57.393 1.00 87.50 111 ASP A C 1
ATOM 815 O O . ASP A 1 111 ? 32.402 22.019 58.202 1.00 87.50 111 ASP A O 1
ATOM 819 N N . VAL A 1 112 ? 30.279 22.242 57.519 1.00 84.88 112 VAL A N 1
ATOM 820 C CA . VAL A 1 112 ? 29.703 21.399 58.580 1.00 84.88 112 VAL A CA 1
ATOM 821 C C . VAL A 1 112 ? 30.001 19.912 58.335 1.00 84.88 112 VAL A C 1
ATOM 823 O O . VAL A 1 112 ? 30.322 19.196 59.277 1.00 84.88 112 VAL A O 1
ATOM 826 N N . SER A 1 113 ? 29.948 19.440 57.085 1.00 82.62 113 SER A N 1
ATOM 827 C CA . SER A 1 113 ? 30.170 18.023 56.752 1.00 82.62 113 SER A CA 1
ATOM 828 C C . SER A 1 113 ? 31.608 17.534 56.934 1.00 82.62 113 SER A C 1
ATOM 830 O O . SER A 1 113 ? 31.807 16.341 57.126 1.00 82.62 113 SER A O 1
ATOM 832 N N . GLU A 1 114 ? 32.605 18.423 56.886 1.00 81.69 114 GLU A N 1
ATOM 833 C CA . GLU A 1 114 ? 34.009 18.058 57.146 1.00 81.69 114 GLU A CA 1
ATOM 834 C C . GLU A 1 114 ? 34.295 17.834 58.643 1.00 81.69 114 GLU A C 1
ATOM 836 O O . GLU A 1 114 ? 35.300 17.218 58.982 1.00 81.69 114 GLU A O 1
ATOM 841 N N . ASN A 1 115 ? 33.404 18.288 59.533 1.00 77.06 115 ASN A N 1
ATOM 842 C CA . ASN A 1 115 ? 33.587 18.240 60.988 1.00 77.06 115 ASN A CA 1
ATOM 843 C C . ASN A 1 115 ? 32.724 17.180 61.698 1.00 77.06 115 ASN A C 1
ATOM 845 O O . ASN A 1 115 ? 32.730 17.118 62.926 1.00 77.06 115 ASN A O 1
ATOM 849 N N . VAL A 1 116 ? 31.950 16.378 60.961 1.00 78.81 116 VAL A N 1
ATOM 850 C CA . VAL A 1 116 ? 30.977 15.429 61.526 1.00 78.81 116 VAL A CA 1
ATOM 851 C C . VAL A 1 116 ? 31.163 14.044 60.904 1.00 78.81 116 VAL A C 1
ATOM 853 O O . VAL A 1 116 ? 31.514 13.932 59.730 1.00 78.81 116 VAL A O 1
ATOM 856 N N . ASP A 1 117 ? 30.915 12.990 61.688 1.00 75.94 117 ASP A N 1
ATOM 857 C CA . ASP A 1 117 ? 30.964 11.603 61.222 1.00 75.94 117 ASP A CA 1
ATOM 858 C C . ASP A 1 117 ? 30.098 11.377 59.964 1.00 75.94 117 ASP A C 1
ATOM 860 O O . ASP A 1 117 ? 28.963 11.861 59.891 1.00 75.94 117 ASP A O 1
ATOM 864 N N . PRO A 1 118 ? 30.576 10.585 58.985 1.00 67.94 118 PRO A N 1
ATOM 865 C CA . PRO A 1 118 ? 29.929 10.409 57.682 1.00 67.94 118 PRO A CA 1
ATOM 866 C C . PRO A 1 118 ? 28.547 9.734 57.729 1.00 67.94 118 PRO A C 1
ATOM 868 O O . PRO A 1 118 ? 27.863 9.720 56.708 1.00 67.94 118 PRO A O 1
ATOM 871 N N . ASN A 1 119 ? 28.143 9.196 58.884 1.00 71.38 119 ASN A N 1
ATOM 872 C CA . ASN A 1 119 ? 26.854 8.532 59.102 1.00 71.38 119 ASN A CA 1
ATOM 873 C C . ASN A 1 119 ? 25.819 9.390 59.849 1.00 71.38 119 ASN A C 1
ATOM 875 O O . ASN A 1 119 ? 24.708 8.918 60.082 1.00 71.38 119 ASN A O 1
ATOM 879 N N . ALA A 1 120 ? 26.156 10.616 60.256 1.00 77.38 120 ALA A N 1
ATOM 880 C CA . ALA A 1 120 ? 25.193 11.503 60.902 1.00 77.38 120 ALA A CA 1
ATOM 881 C C . ALA A 1 120 ? 24.369 12.290 59.868 1.00 77.38 120 ALA A C 1
ATOM 883 O O . ALA A 1 120 ? 24.860 12.637 58.793 1.00 77.38 120 ALA A O 1
ATOM 884 N N . ASP A 1 121 ? 23.127 12.631 60.222 1.00 79.88 121 ASP A N 1
ATOM 885 C CA . ASP A 1 121 ? 22.276 13.532 59.437 1.00 79.88 121 ASP A CA 1
ATOM 886 C C . ASP A 1 121 ? 22.852 14.961 59.490 1.00 79.88 121 ASP A C 1
ATOM 888 O O . ASP A 1 121 ? 22.602 15.741 60.414 1.00 79.88 121 ASP A O 1
ATOM 892 N N . VAL A 1 122 ? 23.693 15.307 58.511 1.00 88.56 122 VAL A N 1
ATOM 893 C CA . VAL A 1 122 ? 24.349 16.618 58.441 1.00 88.56 122 VAL A CA 1
ATOM 894 C C . VAL A 1 122 ? 23.435 17.638 57.758 1.00 88.56 122 VAL A C 1
ATOM 896 O O . VAL A 1 122 ? 23.062 17.495 56.596 1.00 88.56 122 VAL A O 1
ATOM 899 N N . SER A 1 123 ? 23.133 18.732 58.459 1.00 92.38 123 SER A N 1
ATOM 900 C CA . SER A 1 123 ? 22.358 19.864 57.936 1.00 92.38 123 SER A CA 1
ATOM 901 C C . SER A 1 123 ? 23.143 21.173 58.018 1.00 92.38 123 SER A C 1
ATOM 903 O O . SER A 1 123 ? 23.776 21.441 59.039 1.00 92.38 123 SER A O 1
ATOM 905 N N . CYS A 1 124 ? 23.044 22.026 56.995 1.00 94.06 124 CYS A N 1
ATOM 906 C CA . CYS A 1 124 ? 23.662 23.353 57.016 1.00 94.06 124 CYS A CA 1
ATOM 907 C C . CYS A 1 124 ? 22.995 24.259 58.060 1.00 94.06 124 CYS A C 1
ATOM 909 O O . CYS A 1 124 ? 21.816 24.070 58.380 1.00 94.06 124 CYS A O 1
ATOM 911 N N . THR A 1 125 ? 23.710 25.271 58.553 1.00 95.12 125 THR A N 1
ATOM 912 C CA . THR A 1 125 ? 23.235 26.121 59.657 1.00 95.12 125 THR A CA 1
ATOM 913 C C . THR A 1 125 ? 21.910 26.801 59.309 1.00 95.12 125 THR A C 1
ATOM 915 O O . THR A 1 125 ? 20.967 26.764 60.094 1.00 95.12 125 THR A O 1
ATOM 918 N N . ASN A 1 126 ? 21.772 27.295 58.075 1.00 94.00 126 ASN A N 1
ATOM 919 C CA . ASN A 1 126 ? 20.556 27.979 57.620 1.00 94.00 126 ASN A CA 1
ATOM 920 C C . ASN A 1 126 ? 19.329 27.048 57.535 1.00 94.00 126 ASN A C 1
ATOM 922 O O . ASN A 1 126 ? 18.201 27.461 57.803 1.00 94.00 126 ASN A O 1
ATOM 926 N N . CYS A 1 127 ? 19.534 25.787 57.140 1.00 95.25 127 CYS A N 1
ATOM 927 C CA . CYS A 1 127 ? 18.459 24.795 57.095 1.00 95.25 127 CYS A CA 1
ATOM 928 C C . CYS A 1 127 ? 18.088 24.325 58.504 1.00 95.25 127 CYS A C 1
ATOM 930 O O . CYS A 1 127 ? 16.901 24.214 58.805 1.00 95.25 127 CYS A O 1
ATOM 932 N N . ARG A 1 128 ? 19.092 24.130 59.368 1.00 94.56 128 ARG A N 1
ATOM 933 C CA . ARG A 1 128 ? 18.920 23.722 60.765 1.00 94.56 128 ARG A CA 1
ATOM 934 C C . ARG A 1 128 ? 18.127 24.750 61.566 1.00 94.56 128 ARG A C 1
ATOM 936 O O . ARG A 1 128 ? 17.118 24.400 62.162 1.00 94.56 128 ARG A O 1
ATOM 943 N N . GLU A 1 129 ? 18.526 26.020 61.517 1.00 94.50 129 GLU A N 1
ATOM 944 C CA . GLU A 1 129 ? 17.864 27.114 62.249 1.00 94.50 129 GLU A CA 1
ATOM 945 C C . GLU A 1 129 ? 16.408 27.326 61.830 1.00 94.50 129 GLU A C 1
ATOM 947 O O . GLU A 1 129 ? 15.586 27.786 62.615 1.00 94.50 129 GLU A O 1
ATOM 952 N N . ARG A 1 130 ? 16.074 26.992 60.581 1.00 92.12 130 ARG A N 1
ATOM 953 C CA . ARG A 1 130 ? 14.725 27.172 60.037 1.00 92.12 130 ARG A CA 1
ATOM 954 C C . ARG A 1 130 ? 13.878 25.902 60.068 1.00 92.12 130 ARG A C 1
ATOM 956 O O . ARG A 1 130 ? 12.754 25.940 59.576 1.00 92.12 130 ARG A O 1
ATOM 963 N N . GLY A 1 131 ? 14.409 24.795 60.590 1.00 91.94 131 GLY A N 1
ATOM 964 C CA . GLY A 1 131 ? 13.714 23.507 60.638 1.00 91.94 131 GLY A CA 1
ATOM 965 C C . GLY A 1 131 ? 13.370 22.936 59.256 1.00 91.94 131 GLY A C 1
ATOM 966 O O . GLY A 1 131 ? 12.337 22.293 59.094 1.00 91.94 131 GLY A O 1
ATOM 967 N N . ILE A 1 132 ? 14.195 23.194 58.234 1.00 91.06 132 ILE A N 1
ATOM 968 C CA . ILE A 1 132 ? 13.963 22.728 56.857 1.00 91.06 132 ILE A CA 1
ATOM 969 C C . ILE A 1 132 ? 14.928 21.586 56.538 1.00 91.06 132 ILE A C 1
ATOM 971 O O . ILE A 1 132 ? 16.108 21.642 56.879 1.00 91.06 132 ILE A O 1
ATOM 975 N N . ARG A 1 133 ? 14.447 20.560 55.825 1.00 90.69 133 ARG A N 1
ATOM 976 C CA . ARG A 1 133 ? 15.276 19.418 55.412 1.00 90.69 133 ARG A CA 1
ATOM 977 C C . ARG A 1 133 ? 16.398 19.854 54.466 1.00 90.69 133 ARG A C 1
ATOM 979 O O . ARG A 1 133 ? 16.142 20.352 53.369 1.00 90.69 133 ARG A O 1
ATOM 986 N N . CYS A 1 134 ? 17.639 19.637 54.893 1.00 90.94 134 CYS A N 1
ATOM 987 C CA . CYS A 1 134 ? 18.837 19.920 54.113 1.00 90.94 134 CYS A CA 1
ATOM 988 C C . CYS A 1 134 ? 19.180 18.691 53.259 1.00 90.94 134 CYS A C 1
ATOM 990 O O . CYS A 1 134 ? 19.633 17.690 53.799 1.00 90.94 134 CYS A O 1
ATOM 992 N N . LYS A 1 135 ? 18.932 18.742 51.945 1.00 87.50 135 LYS A N 1
ATOM 993 C CA . LYS A 1 135 ? 19.321 17.676 51.006 1.00 8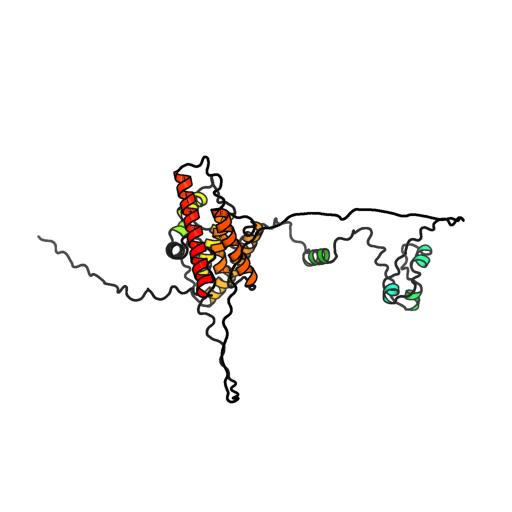7.50 135 LYS A CA 1
ATOM 994 C C . LYS A 1 135 ? 20.379 18.177 50.025 1.00 87.50 135 LYS A C 1
ATOM 996 O O . LYS A 1 135 ? 20.212 19.249 49.429 1.00 87.50 135 LYS A O 1
ATOM 1001 N N . ASP A 1 136 ? 21.458 17.410 49.890 1.00 80.62 136 ASP A N 1
ATOM 1002 C CA . ASP A 1 136 ? 22.504 17.614 48.887 1.00 80.62 136 ASP A CA 1
ATOM 1003 C C . ASP A 1 136 ? 22.363 16.580 47.769 1.00 80.62 136 ASP A C 1
ATOM 1005 O O . ASP A 1 136 ? 22.984 15.518 47.792 1.00 80.62 136 ASP A O 1
ATOM 1009 N N . ASP A 1 137 ? 21.533 16.911 46.779 1.00 70.06 137 ASP A N 1
ATOM 1010 C CA . ASP A 1 137 ? 21.244 16.047 45.626 1.00 70.06 137 ASP A CA 1
ATOM 1011 C C . ASP A 1 137 ? 22.500 15.744 44.773 1.00 70.06 137 ASP A C 1
ATOM 1013 O O . ASP A 1 137 ? 22.452 14.915 43.871 1.00 70.06 137 ASP A O 1
ATOM 1017 N N . PHE A 1 138 ? 23.636 16.412 45.021 1.00 64.44 138 PHE A N 1
ATOM 1018 C CA . PHE A 1 138 ? 24.871 16.216 44.254 1.00 64.44 138 PHE A CA 1
ATOM 1019 C C . PHE A 1 138 ? 25.817 15.167 44.845 1.00 64.44 138 PHE A C 1
ATOM 1021 O O . PHE A 1 138 ? 26.780 14.790 44.172 1.00 64.44 138 PHE A O 1
ATOM 1028 N N . LYS A 1 139 ? 25.581 14.686 46.074 1.00 63.38 139 LYS A N 1
ATOM 1029 C CA . LYS A 1 139 ? 26.484 13.719 46.718 1.00 63.38 139 LYS A CA 1
ATOM 1030 C C . LYS A 1 139 ? 26.234 12.272 46.267 1.00 63.38 139 LYS A C 1
ATOM 1032 O O . LYS A 1 139 ? 27.174 11.477 46.301 1.00 63.38 139 LYS A O 1
ATOM 1037 N N . GLU A 1 140 ? 25.026 11.947 45.797 1.00 55.81 140 GLU A N 1
ATOM 1038 C CA . GLU A 1 140 ? 24.643 10.567 45.442 1.00 55.81 140 GLU A CA 1
ATOM 1039 C C . GLU A 1 140 ? 24.860 10.204 43.962 1.00 55.81 140 GLU A C 1
ATOM 1041 O O . GLU A 1 140 ? 25.193 9.058 43.666 1.00 55.81 140 GLU A O 1
ATOM 1046 N N . ASP A 1 141 ? 24.858 11.160 43.029 1.00 52.12 141 ASP A N 1
ATOM 1047 C CA . ASP A 1 141 ? 25.014 10.838 41.603 1.00 52.12 141 ASP A CA 1
ATOM 1048 C C . ASP A 1 141 ? 26.471 10.922 41.130 1.00 52.12 141 ASP A C 1
ATOM 1050 O O . ASP A 1 141 ? 26.868 11.744 40.291 1.00 52.12 141 ASP A O 1
ATOM 1054 N N . LYS A 1 142 ? 27.310 10.007 41.628 1.00 48.84 142 LYS A N 1
ATOM 1055 C CA . LYS A 1 142 ? 28.592 9.724 40.970 1.00 48.84 142 LYS A CA 1
ATOM 1056 C C . LYS A 1 142 ? 28.329 9.029 39.629 1.00 48.84 142 LYS A C 1
ATOM 1058 O O . LYS A 1 142 ? 28.300 7.810 39.539 1.00 48.84 142 LYS A O 1
ATOM 1063 N N . LYS A 1 143 ? 28.295 9.853 38.576 1.00 54.59 143 LYS A N 1
ATOM 1064 C CA . LYS A 1 143 ? 28.445 9.517 37.145 1.00 54.59 143 LYS A CA 1
ATOM 1065 C C . LYS A 1 143 ? 27.206 8.930 36.451 1.00 54.59 143 LYS A C 1
ATOM 1067 O O . LYS A 1 143 ? 27.216 7.787 36.011 1.00 54.59 143 LYS A O 1
ATOM 1072 N N . GLN A 1 144 ? 26.245 9.794 36.126 1.00 45.38 144 GLN A N 1
ATOM 1073 C CA . GLN A 1 144 ? 25.496 9.651 34.873 1.00 45.38 144 GLN A CA 1
ATOM 1074 C C . GLN A 1 144 ? 25.695 10.903 34.015 1.00 45.38 144 GLN A C 1
ATOM 1076 O O . GLN A 1 144 ? 25.152 11.984 34.242 1.00 45.38 144 GLN A O 1
ATOM 1081 N N . LEU A 1 145 ? 26.600 10.763 33.050 1.00 47.75 145 LEU A N 1
ATOM 1082 C CA . LEU A 1 145 ? 26.990 11.798 32.109 1.00 47.75 145 LEU A CA 1
ATOM 1083 C C . LEU A 1 145 ? 25.799 12.123 31.193 1.00 47.75 145 LEU A C 1
ATOM 1085 O O . LEU A 1 145 ? 25.437 11.300 30.364 1.00 47.75 145 LEU A O 1
ATOM 1089 N N . ARG A 1 146 ? 25.208 13.317 31.350 1.00 54.47 146 ARG A N 1
ATOM 1090 C CA . ARG A 1 146 ? 24.469 14.111 30.338 1.00 54.47 146 ARG A CA 1
ATOM 1091 C C . ARG A 1 146 ? 23.843 13.337 29.151 1.00 54.47 146 ARG A C 1
ATOM 1093 O O . ARG A 1 146 ? 24.031 13.724 28.000 1.00 54.47 146 ARG A O 1
ATOM 1100 N N . ARG A 1 147 ? 23.033 12.308 29.392 1.00 50.06 147 ARG A N 1
ATOM 1101 C CA . ARG A 1 147 ? 22.047 11.831 28.411 1.00 50.06 147 ARG A CA 1
ATOM 1102 C C . ARG A 1 147 ? 20.682 12.252 28.945 1.00 50.06 147 ARG A C 1
ATOM 1104 O O . ARG A 1 147 ? 20.389 12.066 30.118 1.00 50.06 147 ARG A O 1
ATOM 1111 N N . GLY A 1 148 ? 19.961 13.033 28.145 1.00 55.66 148 GLY A N 1
ATOM 1112 C CA . GLY A 1 148 ? 18.918 13.944 28.616 1.00 55.66 148 GLY A CA 1
ATOM 1113 C C . GLY A 1 148 ? 17.798 13.280 29.422 1.00 55.66 148 GLY A C 1
ATOM 1114 O O . GLY A 1 148 ? 17.261 12.256 29.018 1.00 55.66 148 GLY A O 1
ATOM 1115 N N . LYS A 1 149 ? 17.379 13.953 30.504 1.00 60.09 149 LYS A N 1
ATOM 1116 C CA . LYS A 1 149 ? 16.259 13.606 31.406 1.00 60.09 149 LYS A CA 1
ATOM 1117 C C . LYS A 1 149 ? 14.965 13.153 30.715 1.00 60.09 149 LYS A C 1
ATOM 1119 O O . LYS A 1 149 ? 14.201 12.403 31.306 1.00 60.09 149 LYS A O 1
ATOM 1124 N N . ARG A 1 150 ? 14.716 13.605 29.483 1.00 55.06 150 ARG A N 1
ATOM 1125 C CA . ARG A 1 150 ? 13.524 13.243 28.702 1.00 55.06 150 ARG A CA 1
ATOM 1126 C C . ARG A 1 150 ? 13.564 11.799 28.189 1.00 55.06 150 ARG A C 1
ATOM 1128 O O . ARG A 1 150 ? 12.513 11.207 28.010 1.00 55.06 150 ARG A O 1
ATOM 1135 N N . ILE A 1 151 ? 14.762 11.244 27.986 1.00 60.22 151 ILE A N 1
ATOM 1136 C CA . ILE A 1 151 ? 14.955 9.839 27.600 1.00 60.22 151 ILE A CA 1
ATOM 1137 C C . ILE A 1 151 ? 14.729 8.941 28.822 1.00 60.22 151 ILE A C 1
ATOM 1139 O O . ILE A 1 151 ? 13.954 8.001 28.732 1.00 60.22 151 ILE A O 1
ATOM 1143 N N . ASN A 1 152 ? 15.266 9.305 29.992 1.00 57.97 152 ASN A N 1
ATOM 1144 C CA . ASN A 1 152 ? 15.062 8.512 31.210 1.00 57.97 152 ASN A CA 1
ATOM 1145 C C . ASN A 1 152 ? 13.613 8.546 31.726 1.00 57.97 152 ASN A C 1
ATOM 1147 O O . ASN A 1 152 ? 13.174 7.574 32.320 1.00 57.97 152 ASN A O 1
ATOM 1151 N N . GLN A 1 153 ? 12.857 9.632 31.512 1.00 64.94 153 GLN A N 1
ATOM 1152 C CA . GLN A 1 153 ? 11.424 9.653 31.851 1.00 64.94 153 GLN A CA 1
ATOM 1153 C C . GLN A 1 153 ? 10.609 8.717 30.951 1.00 64.94 153 GLN A C 1
ATOM 1155 O O . GLN A 1 153 ? 9.725 8.033 31.450 1.00 64.94 153 GLN A O 1
ATOM 1160 N N . LEU A 1 154 ? 10.958 8.627 29.662 1.00 56.78 154 LEU A N 1
ATOM 1161 C CA . LEU A 1 154 ? 10.358 7.655 28.745 1.00 56.78 154 LEU A CA 1
ATOM 1162 C C . LEU A 1 154 ? 10.773 6.213 29.077 1.00 56.78 154 LEU A C 1
ATOM 1164 O O . LEU A 1 154 ? 9.974 5.306 28.893 1.00 56.78 154 LEU A O 1
ATOM 1168 N N . GLU A 1 155 ? 11.986 5.991 29.591 1.00 62.19 155 GLU A N 1
ATOM 1169 C CA . GLU A 1 155 ? 12.439 4.662 30.029 1.00 62.19 155 GLU A CA 1
ATOM 1170 C C . GLU A 1 155 ? 11.796 4.224 31.356 1.00 62.19 155 GLU A C 1
ATOM 1172 O O . GLU A 1 155 ? 11.484 3.044 31.510 1.00 62.19 155 GLU A O 1
ATOM 1177 N N . LEU A 1 156 ? 11.548 5.152 32.292 1.00 63.12 156 LEU A N 1
ATOM 1178 C CA . LEU A 1 156 ? 10.903 4.844 33.576 1.00 63.12 156 LEU A CA 1
ATOM 1179 C C . LEU A 1 156 ? 9.388 4.640 33.454 1.00 63.12 156 LEU A C 1
ATOM 1181 O O . LEU A 1 156 ? 8.828 3.855 34.207 1.00 63.12 156 LEU A O 1
ATOM 1185 N N . GLU A 1 157 ? 8.722 5.324 32.520 1.00 61.78 157 GLU A N 1
ATOM 1186 C CA . GLU A 1 157 ? 7.283 5.134 32.273 1.00 61.78 157 GLU A CA 1
ATOM 1187 C C . GLU A 1 157 ? 6.986 3.815 31.525 1.00 61.78 157 GLU A C 1
ATOM 1189 O O . GLU A 1 157 ? 5.842 3.373 31.492 1.00 61.78 157 GLU A O 1
ATOM 1194 N N . TYR A 1 158 ? 8.015 3.149 30.978 1.00 56.41 158 TYR A N 1
ATOM 1195 C CA . TYR A 1 158 ? 7.892 1.907 30.198 1.00 56.41 158 TYR A CA 1
ATOM 1196 C C . TYR A 1 158 ? 8.642 0.686 30.765 1.00 56.41 158 TYR A C 1
ATOM 1198 O O . TYR A 1 158 ? 8.611 -0.370 30.134 1.00 56.41 158 TYR A O 1
ATOM 1206 N N . SER A 1 159 ? 9.296 0.783 31.927 1.00 49.66 159 SER A N 1
ATOM 1207 C CA . SER A 1 159 ? 10.035 -0.344 32.523 1.00 49.66 159 SER A CA 1
ATOM 1208 C C . SER A 1 159 ? 9.329 -0.896 33.758 1.00 49.66 159 SER A C 1
ATOM 1210 O O . SER A 1 159 ? 9.777 -0.680 34.879 1.00 49.66 159 SER A O 1
ATOM 1212 N N . GLU A 1 160 ? 8.247 -1.641 33.539 1.00 49.53 160 GLU A N 1
ATOM 1213 C CA . GLU A 1 160 ? 7.833 -2.695 34.467 1.00 49.53 160 GLU A CA 1
ATOM 1214 C C . GLU A 1 160 ? 7.969 -4.050 33.759 1.00 49.53 160 GLU A C 1
ATOM 1216 O O . GLU A 1 160 ? 7.530 -4.241 32.623 1.00 49.53 160 GLU A O 1
ATOM 1221 N N . ASP A 1 161 ? 8.662 -4.951 34.446 1.00 48.59 161 ASP A N 1
ATOM 1222 C CA . ASP A 1 161 ? 9.117 -6.288 34.076 1.00 48.59 161 ASP A CA 1
ATOM 1223 C C . ASP A 1 161 ? 8.163 -7.120 33.197 1.00 48.59 161 ASP A C 1
ATOM 1225 O O . ASP A 1 161 ? 7.257 -7.812 33.665 1.00 48.59 161 ASP A O 1
ATOM 1229 N N . GLY A 1 162 ? 8.455 -7.151 31.896 1.00 46.16 162 GLY A N 1
ATOM 1230 C CA . GLY A 1 162 ? 8.017 -8.203 30.982 1.00 46.16 162 GLY A CA 1
ATOM 1231 C C . GLY A 1 162 ? 9.234 -8.984 30.473 1.00 46.16 162 GLY A C 1
ATOM 1232 O O . GLY A 1 162 ? 10.277 -8.368 30.241 1.00 46.16 162 GLY A O 1
ATOM 1233 N N . PRO A 1 163 ? 9.143 -10.315 30.266 1.00 48.41 163 PRO A N 1
ATOM 1234 C CA . PRO A 1 163 ? 10.233 -11.097 29.693 1.00 48.41 163 PRO A CA 1
ATOM 1235 C C . PRO A 1 163 ? 10.722 -10.429 28.413 1.00 48.41 163 PRO A C 1
ATOM 1237 O O . PRO A 1 163 ? 9.913 -9.889 27.655 1.00 48.41 163 PRO A O 1
ATOM 1240 N N . SER A 1 164 ? 12.024 -10.507 28.153 1.00 47.31 164 SER A N 1
ATOM 1241 C CA . SER A 1 164 ? 12.655 -10.156 26.883 1.00 47.31 164 SER A CA 1
ATOM 1242 C C . SER A 1 164 ? 12.129 -11.051 25.755 1.00 47.31 164 SER A C 1
ATOM 1244 O O . SER A 1 164 ? 12.819 -11.901 25.198 1.00 47.31 164 SER A O 1
ATOM 1246 N N . PHE A 1 165 ? 10.866 -10.861 25.391 1.00 42.47 165 PHE A N 1
ATOM 1247 C CA . PHE A 1 165 ? 10.338 -11.331 24.138 1.00 42.47 165 PHE A CA 1
ATOM 1248 C C . PHE A 1 165 ? 11.051 -10.518 23.061 1.00 42.47 165 PHE A C 1
ATOM 1250 O O . PHE A 1 165 ? 11.042 -9.284 23.129 1.00 42.47 165 PHE A O 1
ATOM 1257 N N . PRO A 1 166 ? 11.644 -11.145 22.030 1.00 42.12 166 PRO A N 1
ATOM 1258 C CA . PRO A 1 166 ? 11.824 -10.414 20.796 1.00 42.12 166 PRO A CA 1
ATOM 1259 C C . PRO A 1 166 ? 10.418 -9.942 20.435 1.00 42.12 166 PRO A C 1
ATOM 1261 O O . PRO A 1 166 ? 9.541 -10.772 20.180 1.00 42.12 166 PRO A O 1
ATOM 1264 N N . VAL A 1 167 ? 10.169 -8.632 20.488 1.00 47.47 167 VAL A N 1
ATOM 1265 C CA . VAL A 1 167 ? 8.936 -8.035 19.979 1.00 47.47 167 VAL A CA 1
ATOM 1266 C C . VAL A 1 167 ? 8.991 -8.221 18.465 1.00 47.47 167 VAL A C 1
ATOM 1268 O O . VAL A 1 167 ? 9.254 -7.304 17.695 1.00 47.47 167 VAL A O 1
ATOM 1271 N N . ARG A 1 168 ? 8.796 -9.463 18.009 1.00 52.16 168 ARG A N 1
ATOM 1272 C CA . ARG A 1 168 ? 8.267 -9.746 16.690 1.00 52.16 168 ARG A CA 1
ATOM 1273 C C . ARG A 1 168 ? 6.913 -9.078 16.733 1.00 52.16 168 ARG A C 1
ATOM 1275 O O . ARG A 1 168 ? 5.978 -9.633 17.308 1.00 52.16 168 ARG A O 1
ATOM 1282 N N . ALA A 1 169 ? 6.870 -7.840 16.242 1.00 61.59 169 ALA A N 1
ATOM 1283 C CA . ALA A 1 169 ? 5.649 -7.079 16.088 1.00 61.59 169 ALA A CA 1
ATOM 1284 C C . ALA A 1 169 ? 4.637 -8.031 15.455 1.00 61.59 169 ALA A C 1
ATOM 1286 O O . ALA A 1 169 ? 4.841 -8.492 14.330 1.00 61.59 169 ALA A O 1
ATOM 1287 N N . ARG A 1 170 ? 3.632 -8.438 16.238 1.00 75.12 170 ARG A N 1
ATOM 1288 C CA . ARG A 1 170 ? 2.601 -9.344 15.748 1.00 75.12 170 ARG A CA 1
ATOM 1289 C C . ARG A 1 170 ? 1.962 -8.625 14.574 1.00 75.12 170 ARG A C 1
ATOM 1291 O O . ARG A 1 170 ? 1.431 -7.532 14.745 1.00 75.12 170 ARG A O 1
ATOM 1298 N N . THR A 1 171 ? 2.091 -9.197 13.385 1.00 86.62 171 THR A N 1
ATOM 1299 C CA . THR A 1 171 ? 1.462 -8.628 12.201 1.00 86.62 171 THR A CA 1
ATOM 1300 C C . THR A 1 171 ? -0.039 -8.794 12.366 1.00 86.62 171 THR A C 1
ATOM 1302 O O . THR A 1 171 ? -0.528 -9.914 12.506 1.00 86.62 171 THR A O 1
ATOM 1305 N N . THR A 1 172 ? -0.758 -7.683 12.374 1.00 94.06 172 THR A N 1
ATOM 1306 C CA . THR A 1 172 ? -2.221 -7.635 12.415 1.00 94.06 172 THR A CA 1
ATOM 1307 C C . THR A 1 172 ? -2.833 -8.037 11.075 1.00 94.06 172 THR A C 1
ATOM 1309 O O . THR A 1 172 ? -3.984 -8.461 11.025 1.00 94.06 172 THR A O 1
ATOM 1312 N N . ILE A 1 173 ? -2.053 -7.933 9.995 1.00 97.19 173 ILE A N 1
ATOM 1313 C CA . ILE A 1 173 ? -2.475 -8.247 8.630 1.00 97.19 173 ILE A CA 1
ATOM 1314 C C . ILE A 1 173 ? -2.236 -9.737 8.334 1.00 97.19 173 ILE A C 1
ATOM 1316 O O . ILE A 1 173 ? -1.069 -10.154 8.341 1.00 97.19 173 ILE A O 1
ATOM 1320 N N . PRO A 1 174 ? -3.291 -10.521 8.030 1.00 96.75 174 PRO A N 1
ATOM 1321 C CA . PRO A 1 174 ? -3.161 -11.907 7.584 1.00 96.75 174 PRO A CA 1
ATOM 1322 C C . PRO A 1 174 ? -2.323 -12.042 6.307 1.00 96.75 174 PRO A C 1
ATOM 1324 O O . PRO A 1 174 ? -2.214 -11.108 5.511 1.00 96.75 174 PRO A O 1
ATOM 1327 N N . ALA A 1 175 ? -1.734 -13.219 6.095 1.00 95.06 175 ALA A N 1
ATOM 1328 C CA . ALA A 1 175 ? -1.012 -13.515 4.862 1.00 95.06 175 ALA A CA 1
ATOM 1329 C C . ALA A 1 175 ? -1.993 -13.710 3.696 1.00 95.06 175 ALA A C 1
ATOM 1331 O O . ALA A 1 175 ? -2.957 -14.461 3.817 1.00 95.06 175 ALA A O 1
ATOM 1332 N N . LEU A 1 176 ? -1.724 -13.050 2.568 1.00 95.81 176 LEU A N 1
ATOM 1333 C CA . LEU A 1 176 ? -2.511 -13.183 1.343 1.00 95.81 176 LEU A CA 1
ATOM 1334 C C . LEU A 1 176 ? -2.450 -14.627 0.826 1.00 95.81 176 LEU A C 1
ATOM 1336 O O . LEU A 1 176 ? -1.351 -15.163 0.662 1.00 95.81 176 LEU A O 1
ATOM 1340 N N . LYS A 1 177 ? -3.602 -15.241 0.538 1.00 94.88 177 LYS A N 1
ATOM 1341 C CA . LYS A 1 177 ? -3.642 -16.596 -0.028 1.00 94.88 177 LYS A CA 1
ATOM 1342 C C . LYS A 1 177 ? -3.717 -16.562 -1.561 1.00 94.88 177 LYS A C 1
ATOM 1344 O O . LYS A 1 177 ? -4.267 -15.608 -2.113 1.00 94.88 177 LYS A O 1
ATOM 1349 N N . PRO A 1 178 ? -3.188 -17.570 -2.280 1.00 93.62 178 PRO A N 1
ATOM 1350 C CA . PRO A 1 178 ? -3.204 -17.587 -3.745 1.00 93.62 178 PRO A CA 1
ATOM 1351 C C . PRO A 1 178 ? -4.609 -17.505 -4.364 1.00 93.62 178 PRO A C 1
ATOM 1353 O O . PRO A 1 178 ? -4.777 -16.867 -5.403 1.00 93.62 178 PRO A O 1
ATOM 1356 N N . GLU A 1 179 ? -5.623 -18.081 -3.709 1.00 95.94 179 GLU A N 1
ATOM 1357 C CA . GLU A 1 179 ? -7.021 -18.105 -4.173 1.00 95.94 179 GLU A CA 1
ATOM 1358 C C . GLU A 1 179 ? -7.623 -16.698 -4.280 1.00 95.94 179 GLU A C 1
ATOM 1360 O O . GLU A 1 179 ? -8.539 -16.460 -5.073 1.00 95.94 179 GLU A O 1
ATOM 1365 N N . PHE A 1 180 ? -7.051 -15.734 -3.551 1.00 97.06 180 PHE A N 1
ATOM 1366 C CA . PHE A 1 180 ? -7.440 -14.332 -3.615 1.00 97.06 180 PHE A CA 1
ATOM 1367 C C . PHE A 1 180 ? -7.462 -13.804 -5.049 1.00 97.06 180 PHE A C 1
ATOM 1369 O O . PHE A 1 180 ? -8.387 -13.088 -5.435 1.00 97.06 180 PHE A O 1
ATOM 1376 N N . PHE A 1 181 ? -6.474 -14.190 -5.860 1.00 96.44 181 PHE A N 1
ATOM 1377 C CA . PHE A 1 181 ? -6.339 -13.719 -7.237 1.00 96.44 181 PHE A CA 1
ATOM 1378 C C . PHE A 1 181 ? -7.383 -14.306 -8.193 1.00 96.44 181 PHE A C 1
ATOM 1380 O O . PHE A 1 181 ? -7.523 -13.800 -9.306 1.00 96.44 181 PHE A O 1
ATOM 1387 N N . ASP A 1 182 ? -8.103 -15.355 -7.795 1.00 96.38 182 ASP A N 1
ATOM 1388 C CA . ASP A 1 182 ? -9.202 -15.939 -8.569 1.00 96.38 182 ASP A CA 1
ATOM 1389 C C . ASP A 1 182 ? -10.579 -15.413 -8.128 1.00 96.38 182 ASP A C 1
ATOM 1391 O O . ASP A 1 182 ? -11.573 -15.607 -8.840 1.00 96.38 182 ASP A O 1
ATOM 1395 N N . SER A 1 183 ? -10.629 -14.692 -7.002 1.00 97.56 183 SER A N 1
ATOM 1396 C CA . SER A 1 183 ? -11.861 -14.203 -6.386 1.00 97.56 183 SER A CA 1
ATOM 1397 C C . SER A 1 183 ? -12.621 -13.166 -7.233 1.00 97.56 183 SER A C 1
ATOM 1399 O O . SER A 1 183 ? -12.020 -12.378 -7.977 1.00 97.56 183 SER A O 1
ATOM 1401 N N . PRO A 1 184 ? -13.960 -13.076 -7.083 1.00 97.94 184 PRO A N 1
ATOM 1402 C CA . PRO A 1 184 ? -14.753 -12.012 -7.699 1.00 97.94 184 PRO A CA 1
ATOM 1403 C C . PRO A 1 184 ? -14.308 -10.609 -7.271 1.00 97.94 184 PRO A C 1
ATOM 1405 O O . PRO A 1 184 ? -14.344 -9.677 -8.078 1.00 97.94 184 PRO A O 1
ATOM 1408 N N . PHE A 1 185 ? -13.868 -10.456 -6.017 1.00 97.56 185 PHE A N 1
ATOM 1409 C CA . PHE A 1 185 ? -13.346 -9.194 -5.501 1.00 97.56 185 PHE A CA 1
ATOM 1410 C C . PHE A 1 185 ? -12.117 -8.737 -6.285 1.00 97.56 185 PHE A C 1
ATOM 1412 O O . PHE A 1 185 ? -12.116 -7.616 -6.796 1.00 97.56 185 PHE A O 1
ATOM 1419 N N . TYR A 1 186 ? -11.112 -9.604 -6.443 1.00 97.44 186 TYR A N 1
ATOM 1420 C CA . TYR A 1 186 ? -9.876 -9.232 -7.126 1.00 97.44 186 TYR A CA 1
ATOM 1421 C C . TYR A 1 186 ? -10.111 -8.867 -8.593 1.00 97.44 186 TYR A C 1
ATOM 1423 O O . TYR A 1 186 ? -9.550 -7.886 -9.073 1.00 97.44 186 TYR A O 1
ATOM 1431 N N . ARG A 1 187 ? -11.004 -9.574 -9.299 1.00 96.75 187 ARG A N 1
ATOM 1432 C CA . ARG A 1 187 ? -11.366 -9.223 -10.685 1.00 96.75 187 ARG A CA 1
ATOM 1433 C C . ARG A 1 187 ? -11.912 -7.797 -10.789 1.00 96.75 187 ARG A C 1
ATOM 1435 O O . ARG A 1 187 ? -11.493 -7.041 -11.661 1.00 96.75 187 ARG A O 1
ATOM 1442 N N . ARG A 1 188 ? -12.814 -7.406 -9.879 1.00 97.25 188 ARG A N 1
ATOM 1443 C CA . ARG A 1 188 ? -13.359 -6.036 -9.814 1.00 97.25 188 ARG A CA 1
ATOM 1444 C C . ARG A 1 188 ? -12.287 -5.022 -9.416 1.00 97.25 188 ARG A C 1
ATOM 1446 O O . ARG A 1 188 ? -12.207 -3.950 -10.010 1.00 97.25 188 ARG A O 1
ATOM 1453 N N . PHE A 1 189 ? -11.459 -5.373 -8.436 1.00 96.38 189 PHE A N 1
ATOM 1454 C CA . PHE A 1 189 ? -10.353 -4.545 -7.969 1.00 96.38 189 PHE A CA 1
ATOM 1455 C C . PHE A 1 189 ? -9.358 -4.247 -9.096 1.00 96.38 189 PHE A C 1
ATOM 1457 O O . PHE A 1 189 ? -9.020 -3.088 -9.318 1.00 96.38 189 PHE A O 1
ATOM 1464 N N . TYR A 1 190 ? -8.951 -5.271 -9.847 1.00 95.50 190 TYR A N 1
ATOM 1465 C CA . TYR A 1 190 ? -8.003 -5.174 -10.953 1.00 95.50 190 TYR A CA 1
ATOM 1466 C C . TYR A 1 190 ? -8.505 -4.262 -12.077 1.00 95.50 190 TYR A C 1
ATOM 1468 O O . TYR A 1 190 ? -7.738 -3.449 -12.583 1.00 95.50 190 TYR A O 1
ATOM 1476 N N . ILE A 1 191 ? -9.799 -4.321 -12.417 1.00 94.69 191 ILE A N 1
ATOM 1477 C CA . ILE A 1 191 ? -10.403 -3.416 -13.413 1.00 94.69 191 ILE A CA 1
ATOM 1478 C C . ILE A 1 191 ? -10.255 -1.950 -12.987 1.00 94.69 191 ILE A C 1
ATOM 1480 O O . ILE A 1 191 ? -9.954 -1.091 -13.810 1.00 94.69 191 ILE A O 1
ATOM 1484 N N . GLN A 1 192 ? -10.459 -1.655 -11.702 1.00 93.69 192 GLN A N 1
ATOM 1485 C CA . GLN A 1 192 ? -10.349 -0.290 -11.180 1.00 93.69 192 GLN A CA 1
ATOM 1486 C C . GLN A 1 192 ? -8.896 0.146 -10.962 1.00 93.69 192 GLN A C 1
ATOM 1488 O O . GLN A 1 192 ? -8.594 1.336 -11.003 1.00 93.69 192 GLN A O 1
ATOM 1493 N N . ARG A 1 193 ? -8.006 -0.804 -10.663 1.00 95.06 193 ARG A N 1
ATOM 1494 C CA . ARG A 1 193 ? -6.610 -0.567 -10.277 1.00 95.06 193 ARG A CA 1
ATOM 1495 C C . ARG A 1 193 ? -5.689 -1.543 -11.016 1.00 95.06 193 ARG A C 1
ATOM 1497 O O . ARG A 1 193 ? -5.133 -2.447 -10.386 1.00 95.06 193 ARG A O 1
ATOM 1504 N N . PRO A 1 194 ? -5.483 -1.358 -12.334 1.00 94.56 194 PRO A N 1
ATOM 1505 C CA . PRO A 1 194 ? -4.714 -2.277 -13.181 1.00 94.56 194 PRO A CA 1
ATOM 1506 C C . PRO A 1 194 ? -3.191 -2.133 -12.993 1.00 94.56 194 PRO A C 1
ATOM 1508 O O . PRO A 1 194 ? -2.419 -2.142 -13.950 1.00 94.56 194 PRO A O 1
ATOM 1511 N N . ILE A 1 195 ? -2.735 -1.979 -11.748 1.00 94.56 195 ILE A N 1
ATOM 1512 C CA . ILE A 1 195 ? -1.332 -1.724 -11.396 1.00 94.56 195 ILE A CA 1
ATOM 1513 C C . ILE A 1 195 ? -0.571 -3.007 -10.999 1.00 94.56 195 ILE A C 1
ATOM 1515 O O . ILE A 1 195 ? 0.661 -3.046 -11.044 1.00 94.56 195 ILE A O 1
ATOM 1519 N N . ILE A 1 196 ? -1.304 -4.074 -10.658 1.00 93.75 196 ILE A N 1
ATOM 1520 C CA . ILE A 1 196 ? -0.784 -5.389 -10.248 1.00 93.75 196 ILE A CA 1
ATOM 1521 C C . ILE A 1 196 ? -1.225 -6.441 -11.259 1.00 93.75 196 ILE A C 1
ATOM 1523 O O . ILE A 1 196 ? -2.413 -6.514 -11.538 1.00 93.75 196 ILE A O 1
ATOM 1527 N N . ASP A 1 197 ? -0.311 -7.277 -11.758 1.00 91.19 197 ASP A N 1
ATOM 1528 C CA . ASP A 1 197 ? -0.681 -8.491 -12.500 1.00 91.19 197 ASP A CA 1
ATOM 1529 C C . ASP A 1 197 ? -0.739 -9.687 -11.537 1.00 91.19 197 ASP A C 1
ATOM 1531 O O . ASP A 1 197 ? 0.232 -9.904 -10.807 1.00 91.19 197 ASP A O 1
ATOM 1535 N N . PRO A 1 198 ? -1.814 -10.491 -11.514 1.00 89.81 198 PRO A N 1
ATOM 1536 C CA . PRO A 1 198 ? -1.853 -11.693 -10.683 1.00 89.81 198 PRO A CA 1
ATOM 1537 C C . PRO A 1 198 ? -0.719 -12.691 -10.983 1.00 89.81 198 PRO A C 1
ATOM 1539 O O . PRO A 1 198 ? -0.268 -13.380 -10.066 1.00 89.81 198 PRO A O 1
ATOM 1542 N N . VAL A 1 199 ? -0.218 -12.768 -12.221 1.00 87.81 199 VAL A N 1
ATOM 1543 C CA . VAL A 1 199 ? 0.875 -13.686 -12.594 1.00 87.81 199 VAL A CA 1
ATOM 1544 C C . VAL A 1 199 ? 2.175 -13.346 -11.856 1.00 87.81 199 VAL A C 1
ATOM 1546 O O . VAL A 1 199 ? 2.913 -14.253 -11.473 1.00 87.81 199 VAL A O 1
ATOM 1549 N N . GLU A 1 200 ? 2.418 -12.063 -11.569 1.00 84.94 200 GLU A N 1
ATOM 1550 C CA . GLU A 1 200 ? 3.606 -11.603 -10.833 1.00 84.94 200 GLU A CA 1
ATOM 1551 C C . GLU A 1 200 ? 3.627 -12.092 -9.374 1.00 84.94 200 GLU A C 1
ATOM 1553 O O . GLU A 1 200 ? 4.697 -12.256 -8.794 1.00 84.94 200 GLU A O 1
ATOM 1558 N N . PHE A 1 201 ? 2.458 -12.357 -8.781 1.00 81.31 201 PHE A N 1
ATOM 1559 C CA . PHE A 1 201 ? 2.327 -12.706 -7.362 1.00 81.31 201 PHE A CA 1
ATOM 1560 C C . PHE A 1 201 ? 2.104 -14.197 -7.122 1.00 81.31 201 PHE A C 1
ATOM 1562 O O . PHE A 1 201 ? 2.558 -14.722 -6.107 1.00 81.31 201 PHE A O 1
ATOM 1569 N N . ARG A 1 202 ? 1.445 -14.906 -8.048 1.00 81.56 202 ARG A N 1
ATOM 1570 C CA . ARG A 1 202 ? 1.123 -16.333 -7.869 1.00 81.56 202 ARG A CA 1
ATOM 1571 C C . ARG A 1 202 ? 2.367 -17.208 -7.720 1.00 81.56 202 ARG A C 1
ATOM 1573 O O . ARG A 1 202 ? 2.415 -18.045 -6.823 1.00 81.56 202 ARG A O 1
ATOM 1580 N N . SER A 1 203 ? 3.374 -17.008 -8.572 1.00 77.69 203 SER A N 1
ATOM 1581 C CA . SER A 1 203 ? 4.579 -17.849 -8.561 1.00 77.69 203 SER A CA 1
ATOM 1582 C C . SER A 1 203 ? 5.395 -17.691 -7.263 1.00 77.69 203 SER A C 1
ATOM 1584 O O . SER A 1 203 ? 5.686 -18.707 -6.629 1.00 77.69 203 SER A O 1
ATOM 1586 N N . PRO A 1 204 ? 5.705 -16.464 -6.795 1.00 77.19 204 PRO A N 1
ATOM 1587 C CA . PRO A 1 204 ? 6.413 -16.270 -5.525 1.00 77.19 204 PRO A CA 1
ATOM 1588 C C . PRO A 1 204 ? 5.625 -16.691 -4.278 1.00 77.19 204 PRO A C 1
ATOM 1590 O O . PRO A 1 204 ? 6.223 -17.106 -3.292 1.00 77.19 204 PRO A O 1
ATOM 1593 N N . LEU A 1 205 ? 4.289 -16.592 -4.291 1.00 77.31 205 LEU A N 1
ATOM 1594 C CA . LEU A 1 205 ? 3.464 -16.976 -3.135 1.00 77.31 205 LEU A CA 1
ATOM 1595 C C . LEU A 1 205 ? 3.357 -18.494 -2.960 1.00 77.31 205 LEU A C 1
ATOM 1597 O O . LEU A 1 205 ? 3.236 -18.971 -1.836 1.00 77.31 205 LEU A O 1
ATOM 1601 N N . SER A 1 206 ? 3.404 -19.250 -4.058 1.00 74.25 206 SER A N 1
ATOM 1602 C CA . SER A 1 206 ? 3.333 -20.713 -4.019 1.00 74.25 206 SER A CA 1
ATOM 1603 C C . SER A 1 206 ? 4.700 -21.384 -3.854 1.00 74.25 206 SER A C 1
ATOM 1605 O O . SER A 1 206 ? 4.752 -22.565 -3.511 1.00 74.25 206 SER A O 1
ATOM 1607 N N . SER A 1 207 ? 5.800 -20.679 -4.136 1.00 73.75 207 SER A N 1
ATOM 1608 C CA . SER A 1 207 ? 7.145 -21.258 -4.186 1.00 73.75 207 SER A CA 1
ATOM 1609 C C . SER A 1 207 ? 8.019 -20.779 -3.033 1.00 73.75 207 SER A C 1
ATOM 1611 O O . SER A 1 207 ? 8.329 -19.597 -2.917 1.00 73.75 207 SER A O 1
ATOM 1613 N N . ALA A 1 208 ? 8.522 -21.718 -2.229 1.00 73.12 208 ALA A N 1
ATOM 1614 C CA . ALA A 1 208 ? 9.505 -21.414 -1.186 1.00 73.12 208 ALA A CA 1
ATOM 1615 C C . ALA A 1 208 ? 10.867 -20.954 -1.750 1.00 73.12 208 ALA A C 1
ATOM 1617 O O . ALA A 1 208 ? 11.686 -20.411 -1.012 1.00 73.12 208 ALA A O 1
ATOM 1618 N N . ALA A 1 209 ? 11.128 -21.181 -3.042 1.00 74.56 209 ALA A N 1
ATOM 1619 C CA . ALA A 1 209 ? 12.436 -20.957 -3.654 1.00 74.56 209 ALA A CA 1
ATOM 1620 C C . ALA A 1 209 ? 12.708 -19.490 -4.032 1.00 74.56 209 ALA A C 1
ATOM 1622 O O . ALA A 1 209 ? 13.865 -19.107 -4.183 1.00 74.56 209 ALA A O 1
ATOM 1623 N N . ALA A 1 210 ? 11.666 -18.671 -4.189 1.00 80.00 210 ALA A N 1
ATOM 1624 C CA . ALA A 1 210 ? 11.794 -17.273 -4.596 1.00 80.00 210 ALA A CA 1
ATOM 1625 C C . ALA A 1 210 ? 10.789 -16.410 -3.819 1.00 80.00 210 ALA A C 1
ATOM 1627 O O . ALA A 1 210 ? 9.731 -16.071 -4.357 1.00 80.00 210 ALA A O 1
ATOM 1628 N N . PRO A 1 211 ? 11.079 -16.084 -2.544 1.00 86.25 211 PRO A N 1
ATOM 1629 C CA . PRO A 1 211 ? 10.187 -15.254 -1.751 1.00 86.25 211 PRO A CA 1
ATOM 1630 C C . PRO A 1 211 ? 10.045 -13.866 -2.384 1.00 86.25 211 PRO A C 1
ATOM 1632 O O . PRO A 1 211 ? 10.985 -13.334 -2.978 1.00 86.25 211 PRO A O 1
ATOM 1635 N N . LEU A 1 212 ? 8.865 -13.265 -2.218 1.00 90.00 212 LEU A N 1
ATOM 1636 C CA . LEU A 1 212 ? 8.627 -11.874 -2.600 1.00 90.00 212 LEU A CA 1
ATOM 1637 C C . LEU A 1 212 ? 9.665 -10.950 -1.946 1.00 90.00 212 LEU A C 1
ATOM 1639 O O . LEU A 1 212 ? 10.047 -11.145 -0.784 1.00 90.00 212 LEU A O 1
ATOM 1643 N N . SER A 1 213 ? 10.053 -9.899 -2.675 1.00 93.56 213 SER A N 1
ATOM 1644 C CA . SER A 1 213 ? 10.789 -8.762 -2.114 1.00 93.56 213 SER A CA 1
ATOM 1645 C C . SER A 1 213 ? 10.053 -8.198 -0.893 1.00 93.56 213 SER A C 1
ATOM 1647 O O . SER A 1 213 ? 8.853 -8.420 -0.715 1.00 93.56 213 SER A O 1
ATOM 1649 N N . MET A 1 214 ? 10.747 -7.451 -0.033 1.00 95.38 214 MET A N 1
ATOM 1650 C CA . MET A 1 214 ? 10.099 -6.834 1.133 1.00 95.38 214 MET A CA 1
ATOM 1651 C C . MET A 1 214 ? 8.969 -5.887 0.701 1.00 95.38 214 MET A C 1
ATOM 1653 O O . MET A 1 214 ? 7.907 -5.849 1.322 1.00 95.38 214 MET A O 1
ATOM 1657 N N . GLU A 1 215 ? 9.174 -5.179 -0.409 1.00 95.81 215 GLU A N 1
ATOM 1658 C CA . GLU A 1 215 ? 8.178 -4.349 -1.074 1.00 95.81 215 GLU A CA 1
ATOM 1659 C C . GLU A 1 215 ? 7.012 -5.194 -1.615 1.00 95.81 215 GLU A C 1
ATOM 1661 O O . GLU A 1 215 ? 5.855 -4.856 -1.384 1.00 95.81 215 GLU A O 1
ATOM 1666 N N . GLY A 1 216 ? 7.285 -6.344 -2.241 1.00 94.88 216 GLY A N 1
ATOM 1667 C CA . GLY A 1 216 ? 6.261 -7.286 -2.701 1.00 94.88 216 GLY A CA 1
ATOM 1668 C C . GLY A 1 216 ? 5.433 -7.893 -1.560 1.00 94.88 216 GLY A C 1
ATOM 1669 O O . GLY A 1 216 ? 4.220 -8.056 -1.690 1.00 94.88 216 GLY A O 1
ATOM 1670 N N . GLN A 1 217 ? 6.050 -8.167 -0.407 1.00 95.31 217 GLN A N 1
ATOM 1671 C CA . GLN A 1 217 ? 5.347 -8.616 0.802 1.00 95.31 217 GLN A CA 1
ATOM 1672 C C . GLN A 1 217 ? 4.436 -7.519 1.368 1.00 95.31 217 GLN A C 1
ATOM 1674 O O . GLN A 1 217 ? 3.302 -7.799 1.766 1.00 95.31 217 GLN A O 1
ATOM 1679 N N . LEU A 1 218 ? 4.897 -6.263 1.383 1.00 97.19 218 LEU A N 1
ATOM 1680 C CA . LEU A 1 218 ? 4.061 -5.123 1.759 1.00 97.19 218 LEU A CA 1
ATOM 1681 C C . LEU A 1 218 ? 2.905 -4.930 0.768 1.00 97.19 218 LEU A C 1
ATOM 1683 O O . LEU A 1 218 ? 1.776 -4.681 1.183 1.00 97.19 218 LEU A O 1
ATOM 1687 N N . LEU A 1 219 ? 3.155 -5.112 -0.525 1.00 97.25 219 LEU A N 1
ATOM 1688 C CA . LEU A 1 219 ? 2.136 -5.018 -1.562 1.00 97.25 219 LEU A CA 1
ATOM 1689 C C . LEU A 1 219 ? 1.046 -6.087 -1.390 1.00 97.25 219 LEU A C 1
ATOM 1691 O O . LEU A 1 219 ? -0.143 -5.772 -1.460 1.00 97.25 219 LEU A O 1
ATOM 1695 N N . ALA A 1 220 ? 1.432 -7.323 -1.057 1.00 96.69 220 ALA A N 1
ATOM 1696 C CA . ALA A 1 220 ? 0.493 -8.385 -0.702 1.00 96.69 220 ALA A CA 1
ATOM 1697 C C . ALA A 1 220 ? -0.340 -8.025 0.542 1.00 96.69 220 ALA A C 1
ATOM 1699 O O . ALA A 1 220 ? -1.555 -8.215 0.545 1.00 96.69 220 ALA A O 1
ATOM 1700 N N . LYS A 1 221 ? 0.278 -7.434 1.574 1.00 97.50 221 LYS A N 1
ATOM 1701 C CA . LYS A 1 221 ? -0.442 -6.924 2.753 1.00 97.50 221 LYS A CA 1
ATOM 1702 C C . LYS A 1 221 ? -1.451 -5.838 2.376 1.00 97.50 221 LYS A C 1
ATOM 1704 O O . LYS A 1 221 ? -2.593 -5.914 2.813 1.00 97.50 221 LYS A O 1
ATOM 1709 N N . ILE A 1 222 ? -1.069 -4.871 1.539 1.00 98.19 222 ILE A N 1
ATOM 1710 C CA . ILE A 1 222 ? -1.959 -3.793 1.072 1.00 98.19 222 ILE A CA 1
ATOM 1711 C C . ILE A 1 222 ? -3.189 -4.365 0.351 1.00 98.19 222 ILE A C 1
ATOM 1713 O O . ILE A 1 222 ? -4.296 -3.881 0.580 1.00 98.19 222 ILE A O 1
ATOM 1717 N N . LEU A 1 223 ? -3.035 -5.424 -0.454 1.00 97.88 223 LEU A N 1
ATOM 1718 C CA . LEU A 1 223 ? -4.171 -6.120 -1.074 1.00 97.88 223 LEU A CA 1
ATOM 1719 C C . LEU A 1 223 ? -5.140 -6.707 -0.036 1.00 97.88 223 LEU A C 1
ATOM 1721 O O . LEU A 1 223 ? -6.351 -6.563 -0.195 1.00 97.88 223 LEU A O 1
ATOM 1725 N N . VAL A 1 224 ? -4.625 -7.305 1.044 1.00 98.19 224 VAL A N 1
ATOM 1726 C CA . VAL A 1 224 ? -5.458 -7.800 2.156 1.00 98.19 224 VAL A CA 1
ATOM 1727 C C . VAL A 1 224 ? -6.164 -6.647 2.873 1.00 98.19 224 VAL A C 1
ATOM 1729 O O . VAL A 1 224 ? -7.332 -6.782 3.224 1.00 98.19 224 VAL A O 1
ATOM 1732 N N . VAL A 1 225 ? -5.511 -5.491 3.061 1.00 98.12 225 VAL A N 1
ATOM 1733 C CA . VAL A 1 225 ? -6.163 -4.303 3.652 1.00 98.12 225 VAL A CA 1
ATOM 1734 C C . VAL A 1 225 ? -7.307 -3.807 2.765 1.00 98.12 225 VAL A C 1
ATOM 1736 O O . VAL A 1 225 ? -8.397 -3.532 3.270 1.00 98.12 225 VAL A O 1
ATOM 1739 N N . TRP A 1 226 ? -7.091 -3.745 1.447 1.00 98.00 226 TRP A N 1
ATOM 1740 C CA . TRP A 1 226 ? -8.146 -3.430 0.482 1.00 98.00 226 TRP A CA 1
ATOM 1741 C C . TRP A 1 226 ? -9.304 -4.418 0.584 1.00 98.00 226 TRP A C 1
ATOM 1743 O O . TRP A 1 226 ? -10.446 -3.994 0.706 1.00 98.00 226 TRP A O 1
ATOM 1753 N N . ALA A 1 227 ? -9.032 -5.720 0.589 1.00 97.81 227 ALA A N 1
ATOM 1754 C CA . ALA A 1 227 ? -10.060 -6.742 0.751 1.00 97.81 227 ALA A CA 1
ATOM 1755 C C . ALA A 1 227 ? -10.854 -6.543 2.050 1.00 97.81 227 ALA A C 1
ATOM 1757 O O . ALA A 1 227 ? -12.082 -6.425 2.032 1.00 97.81 227 ALA A O 1
ATOM 1758 N N . ALA A 1 228 ? -10.143 -6.378 3.167 1.00 97.12 228 ALA A N 1
ATOM 1759 C CA . ALA A 1 228 ? -10.731 -6.208 4.485 1.00 97.12 228 ALA A CA 1
ATOM 1760 C C . ALA A 1 228 ? -11.633 -4.969 4.567 1.00 97.12 228 ALA A C 1
ATOM 1762 O O . ALA A 1 228 ? -12.682 -5.045 5.207 1.00 97.12 228 ALA A O 1
ATOM 1763 N N . ALA A 1 229 ? -11.285 -3.864 3.896 1.00 96.12 229 ALA A N 1
ATOM 1764 C CA . ALA A 1 229 ? -12.121 -2.661 3.812 1.00 96.12 229 ALA A CA 1
ATOM 1765 C C . ALA A 1 229 ? -13.472 -2.919 3.125 1.00 96.12 229 ALA A C 1
ATOM 1767 O O . ALA A 1 229 ? -14.488 -2.340 3.510 1.00 96.12 229 ALA A O 1
ATOM 1768 N N . TYR A 1 230 ? -13.517 -3.859 2.180 1.00 95.94 230 TYR A N 1
ATOM 1769 C CA . TYR A 1 230 ? -14.734 -4.257 1.467 1.00 95.94 230 TYR A CA 1
ATOM 1770 C C . TYR A 1 230 ? -15.428 -5.476 2.088 1.00 95.94 230 TYR A C 1
ATOM 1772 O O . TYR A 1 230 ? -16.442 -5.928 1.567 1.00 95.94 230 TYR A O 1
ATOM 1780 N N . GLY A 1 231 ? -14.945 -5.971 3.233 1.00 96.12 231 GLY A N 1
ATOM 1781 C CA . GLY A 1 231 ? -15.526 -7.145 3.895 1.00 96.12 231 GLY A CA 1
ATOM 1782 C C . GLY A 1 231 ? -15.150 -8.453 3.230 1.00 96.12 231 GLY A C 1
ATOM 1783 O O . GLY A 1 231 ? -15.918 -9.401 3.277 1.00 96.12 231 GLY A O 1
ATOM 1784 N N . VAL A 1 232 ? -13.991 -8.488 2.591 1.00 97.69 232 VAL A N 1
ATOM 1785 C CA . VAL A 1 232 ? -13.430 -9.668 1.948 1.00 97.69 232 VAL A CA 1
ATOM 1786 C C . VAL A 1 232 ? -12.230 -10.129 2.771 1.00 97.69 232 VAL A C 1
ATOM 1788 O O . VAL A 1 232 ? -11.471 -9.303 3.283 1.00 97.69 232 VAL A O 1
ATOM 1791 N N . ASP A 1 233 ? -12.084 -11.437 2.958 1.00 97.25 233 ASP A N 1
ATOM 1792 C CA . ASP A 1 233 ? -10.957 -12.013 3.694 1.00 97.25 233 ASP A CA 1
ATOM 1793 C C . ASP A 1 233 ? -9.681 -12.145 2.835 1.00 97.25 233 ASP A C 1
ATOM 1795 O O . ASP A 1 233 ? -9.645 -11.785 1.656 1.00 97.25 233 ASP A O 1
ATOM 1799 N N . GLU A 1 234 ? -8.601 -12.668 3.419 1.00 97.50 234 GLU A N 1
ATOM 1800 C CA . GLU A 1 234 ? -7.316 -12.852 2.736 1.00 97.50 234 GLU A CA 1
ATOM 1801 C C . GLU A 1 234 ? -7.324 -13.914 1.621 1.00 97.50 234 GLU A C 1
ATOM 1803 O O . GLU A 1 234 ? -6.346 -14.027 0.880 1.00 97.50 234 GLU A O 1
ATOM 1808 N N . SER A 1 235 ? -8.408 -14.690 1.503 1.00 97.69 235 SER A N 1
ATOM 1809 C CA . SER A 1 235 ? -8.649 -15.663 0.430 1.00 97.69 235 SER A CA 1
ATOM 1810 C C . SER A 1 235 ? -9.546 -15.122 -0.683 1.00 97.69 235 SER A C 1
ATOM 1812 O O . SER A 1 235 ? -9.695 -15.757 -1.724 1.00 97.69 235 SER A O 1
ATOM 1814 N N . GLY A 1 236 ? -10.123 -13.933 -0.496 1.00 97.56 236 GLY A N 1
ATOM 1815 C CA . GLY A 1 236 ? -11.013 -13.311 -1.468 1.00 97.56 236 GLY A CA 1
ATOM 1816 C C . GLY A 1 236 ? -12.488 -13.683 -1.293 1.00 97.56 236 GLY A C 1
ATOM 1817 O O . GLY A 1 236 ? -13.290 -13.387 -2.181 1.00 97.56 236 GLY A O 1
ATOM 1818 N N . LEU A 1 237 ? -12.864 -14.307 -0.172 1.00 97.25 237 LEU A N 1
ATOM 1819 C CA . LEU A 1 237 ? -14.251 -14.650 0.138 1.00 97.25 237 LEU A CA 1
ATOM 1820 C C . LEU A 1 237 ? -14.950 -13.492 0.859 1.00 97.25 237 LEU A C 1
ATOM 1822 O O . LEU A 1 237 ? -14.392 -12.864 1.761 1.00 97.25 237 LEU A O 1
ATOM 1826 N N . GLU A 1 238 ? -16.184 -13.199 0.444 1.00 96.50 238 GLU A N 1
ATOM 1827 C CA . GLU A 1 238 ? -17.022 -12.178 1.076 1.00 96.50 238 GLU A CA 1
ATOM 1828 C C . GLU A 1 238 ? -17.474 -12.666 2.463 1.00 96.50 238 GLU A C 1
ATOM 1830 O O . GLU A 1 238 ? -18.029 -13.755 2.611 1.00 96.50 238 GLU A O 1
ATOM 1835 N N . GLN A 1 239 ? -17.227 -11.856 3.492 1.00 93.50 239 GLN A N 1
ATOM 1836 C CA . GLN A 1 239 ? -17.660 -12.129 4.857 1.00 93.50 239 GLN A CA 1
ATOM 1837 C C . GLN A 1 239 ? -19.176 -11.874 4.952 1.00 93.50 239 GLN A C 1
ATOM 1839 O O . GLN A 1 239 ? -19.647 -10.832 4.490 1.00 93.50 239 GLN A O 1
ATOM 1844 N N . PRO A 1 240 ? -19.960 -12.774 5.574 1.00 87.94 240 PRO A N 1
ATOM 1845 C CA . PRO A 1 240 ? -21.424 -12.650 5.665 1.00 87.94 240 PRO A CA 1
ATOM 1846 C C . PRO A 1 240 ? -21.894 -11.474 6.547 1.00 87.94 240 PRO A C 1
ATOM 1848 O O . PRO A 1 240 ? -23.080 -11.153 6.607 1.00 87.94 240 PRO A O 1
ATOM 1851 N N . GLU A 1 241 ? -20.962 -10.828 7.241 1.00 81.75 241 GLU A N 1
ATOM 1852 C CA . GLU A 1 241 ? -21.177 -9.810 8.262 1.00 81.75 241 GLU A CA 1
ATOM 1853 C C . GLU A 1 241 ? -21.347 -8.406 7.653 1.00 81.75 241 GLU A C 1
ATOM 1855 O O . GLU A 1 241 ? -20.382 -7.654 7.473 1.00 81.75 241 GLU A O 1
ATOM 1860 N N . ASN A 1 242 ? -22.595 -8.047 7.330 1.00 84.06 242 ASN A N 1
ATOM 1861 C CA . ASN A 1 242 ? -22.975 -6.732 6.792 1.00 84.06 242 ASN A CA 1
ATOM 1862 C C . ASN A 1 242 ? -23.836 -5.895 7.756 1.00 84.06 242 ASN A C 1
ATOM 1864 O O . ASN A 1 242 ? -24.474 -4.929 7.332 1.00 84.06 242 ASN A O 1
ATOM 1868 N N . SER A 1 243 ? -23.883 -6.234 9.051 1.00 92.25 243 SER A N 1
ATOM 1869 C CA . SER A 1 243 ? -24.579 -5.379 10.016 1.00 92.25 243 SER A CA 1
ATOM 1870 C C . SER A 1 243 ? -23.822 -4.058 10.225 1.00 92.25 243 SER A C 1
ATOM 1872 O O . SER A 1 243 ? -22.614 -3.964 10.000 1.00 92.25 243 SER A O 1
ATOM 1874 N N . VAL A 1 244 ? -24.511 -3.020 10.713 1.00 92.44 244 VAL A N 1
ATOM 1875 C CA . VAL A 1 244 ? -23.883 -1.721 11.038 1.00 92.44 244 VAL A CA 1
ATOM 1876 C C . VAL A 1 244 ? -22.740 -1.887 12.050 1.00 92.44 244 VAL A C 1
ATOM 1878 O O . VAL A 1 244 ? -21.709 -1.222 11.946 1.00 92.44 244 VAL A O 1
ATOM 1881 N N . GLN A 1 245 ? -22.894 -2.804 13.010 1.00 93.25 245 GLN A N 1
ATOM 1882 C CA . GLN A 1 245 ? -21.850 -3.107 13.988 1.00 93.25 245 GLN A CA 1
ATOM 1883 C C . GLN A 1 245 ? -20.632 -3.759 13.327 1.00 93.25 245 GLN A C 1
ATOM 1885 O O . GLN A 1 245 ? -19.500 -3.444 13.692 1.00 93.25 245 GLN A O 1
ATOM 1890 N N . ASP A 1 246 ? -20.846 -4.614 12.328 1.00 91.31 246 ASP A N 1
ATOM 1891 C CA . ASP A 1 246 ? -19.764 -5.290 11.611 1.00 91.31 246 ASP A CA 1
ATOM 1892 C C . ASP A 1 246 ? -18.995 -4.323 10.716 1.00 91.31 246 ASP A C 1
ATOM 1894 O O . ASP A 1 246 ? -17.767 -4.372 10.674 1.00 91.31 246 ASP A O 1
ATOM 1898 N N . VAL A 1 247 ? -19.685 -3.369 10.082 1.00 92.50 247 VAL A N 1
ATOM 1899 C CA . VAL A 1 247 ? -19.040 -2.270 9.344 1.00 92.50 247 VAL A CA 1
ATOM 1900 C C . VAL A 1 247 ? -18.142 -1.448 10.275 1.00 92.50 247 VAL A C 1
ATOM 1902 O O . VAL A 1 247 ? -17.002 -1.141 9.922 1.00 92.50 247 VAL A O 1
ATOM 1905 N N . GLN A 1 248 ? -18.602 -1.144 11.493 1.00 93.62 248 GLN A N 1
ATOM 1906 C CA . GLN A 1 248 ? -17.793 -0.407 12.466 1.00 93.62 248 GLN A CA 1
ATOM 1907 C C . GLN A 1 248 ? -16.587 -1.222 12.958 1.00 93.62 248 GLN A C 1
ATOM 1909 O O . GLN A 1 248 ? -15.469 -0.703 12.994 1.00 93.62 248 GLN A O 1
ATOM 1914 N N . LYS A 1 249 ? -16.775 -2.507 13.291 1.00 94.12 249 LYS A N 1
ATOM 1915 C CA . LYS A 1 249 ? -15.675 -3.417 13.663 1.00 94.12 249 LYS A CA 1
ATOM 1916 C C . LYS A 1 249 ? -14.648 -3.536 12.537 1.00 94.12 249 LYS A C 1
ATOM 1918 O O . LYS A 1 249 ? -13.446 -3.462 12.785 1.00 94.12 249 LYS A O 1
ATOM 1923 N N . ARG A 1 250 ? -15.118 -3.660 11.294 1.00 94.25 250 ARG A N 1
ATOM 1924 C CA . ARG A 1 250 ? -14.291 -3.701 10.085 1.00 94.25 250 ARG A CA 1
ATOM 1925 C C . ARG A 1 250 ? -13.465 -2.430 9.941 1.00 94.25 250 ARG A C 1
ATOM 1927 O O . ARG A 1 250 ? -12.267 -2.532 9.701 1.00 94.25 250 ARG A O 1
ATOM 1934 N N . ARG A 1 251 ? -14.060 -1.252 10.154 1.00 93.06 251 ARG A N 1
ATOM 1935 C CA . ARG A 1 251 ? -13.346 0.033 10.106 1.00 93.06 251 ARG A CA 1
ATOM 1936 C C . ARG A 1 251 ? -12.222 0.101 11.140 1.00 93.06 251 ARG A C 1
ATOM 1938 O O . ARG A 1 251 ? -11.107 0.475 10.795 1.00 93.06 251 ARG A O 1
ATOM 1945 N N . ILE A 1 252 ? -12.494 -0.312 12.379 1.00 94.19 252 ILE A N 1
ATOM 1946 C CA . ILE A 1 252 ? -11.487 -0.353 13.454 1.00 94.19 252 ILE A CA 1
ATOM 1947 C C . ILE A 1 252 ? -10.353 -1.326 13.098 1.00 94.19 252 ILE A C 1
ATOM 1949 O O . ILE A 1 252 ? -9.181 -0.977 13.221 1.00 94.19 252 ILE A O 1
ATOM 1953 N N . ARG A 1 253 ? -10.690 -2.522 12.596 1.00 95.19 253 ARG A N 1
ATOM 1954 C CA . ARG A 1 253 ? -9.712 -3.525 12.146 1.00 95.19 253 ARG A CA 1
ATOM 1955 C C . ARG A 1 253 ? -8.821 -2.985 11.025 1.00 95.19 253 ARG A C 1
ATOM 1957 O O . ARG A 1 253 ? -7.601 -3.067 11.121 1.00 95.19 253 ARG A O 1
ATOM 1964 N N . VAL A 1 254 ? -9.425 -2.408 9.987 1.00 96.00 254 VAL A N 1
ATOM 1965 C CA . VAL A 1 254 ? -8.712 -1.836 8.833 1.00 96.00 254 VAL A CA 1
ATOM 1966 C C . VAL A 1 254 ? -7.817 -0.675 9.253 1.00 96.00 254 VAL A C 1
ATOM 1968 O O . VAL A 1 254 ? -6.702 -0.579 8.750 1.00 96.00 254 VAL A O 1
ATOM 1971 N N . LYS A 1 255 ? -8.249 0.158 10.210 1.00 95.25 255 LYS A N 1
ATOM 1972 C CA . LYS A 1 255 ? -7.411 1.226 10.767 1.00 95.25 255 LYS A CA 1
ATOM 1973 C C . LYS A 1 255 ? -6.111 0.671 11.359 1.00 95.25 255 LYS A C 1
ATOM 1975 O O . LYS A 1 255 ? -5.042 1.114 10.954 1.00 95.25 255 LYS A O 1
ATOM 1980 N N . GLY A 1 256 ? -6.189 -0.343 12.225 1.00 94.88 256 GLY A N 1
ATOM 1981 C CA . GLY A 1 256 ? -4.993 -0.970 12.808 1.00 94.88 256 GLY A CA 1
ATOM 1982 C C . GLY A 1 256 ? -4.083 -1.628 11.760 1.00 94.88 256 GLY A C 1
ATOM 1983 O O . GLY A 1 256 ? -2.861 -1.507 11.822 1.00 94.88 256 GLY A O 1
ATOM 1984 N N . MET A 1 257 ? -4.671 -2.257 10.737 1.00 97.06 257 MET A N 1
ATOM 1985 C CA . MET A 1 257 ? -3.911 -2.801 9.606 1.00 97.06 257 MET A CA 1
ATOM 1986 C C . MET A 1 257 ? -3.199 -1.700 8.805 1.00 97.06 257 MET 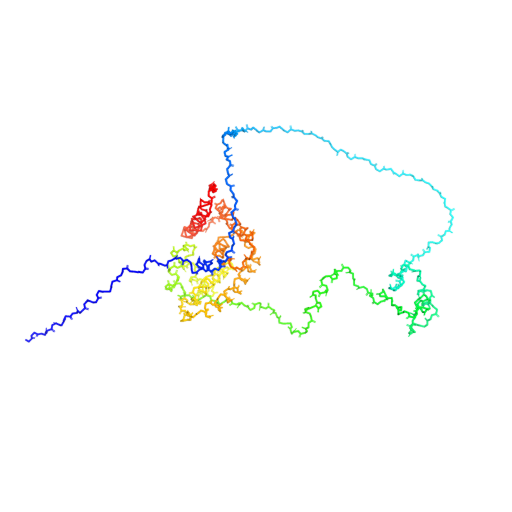A C 1
ATOM 1988 O O . MET A 1 257 ? -2.070 -1.884 8.356 1.00 97.06 257 MET A O 1
ATOM 1992 N N . LEU A 1 258 ? -3.839 -0.546 8.615 1.00 96.50 258 LEU A N 1
ATOM 1993 C CA . LEU A 1 258 ? -3.260 0.555 7.856 1.00 96.50 258 LEU A CA 1
ATOM 1994 C C . LEU A 1 258 ? -2.147 1.274 8.625 1.00 96.50 258 LEU A C 1
ATOM 1996 O O . LEU A 1 258 ? -1.147 1.653 8.020 1.00 96.50 258 LEU A O 1
ATOM 2000 N N . GLU A 1 259 ? -2.265 1.391 9.948 1.00 95.12 259 GLU A N 1
ATOM 2001 C CA . GLU A 1 259 ? -1.174 1.846 10.819 1.00 95.12 259 GLU A CA 1
ATOM 2002 C C . GLU A 1 259 ? 0.064 0.937 10.676 1.00 95.12 259 GLU A C 1
ATOM 2004 O O . GLU A 1 259 ? 1.191 1.429 10.568 1.00 95.12 259 GLU A O 1
ATOM 2009 N N . GLU A 1 260 ? -0.125 -0.388 10.575 1.00 96.00 260 GLU A N 1
ATOM 2010 C CA . GLU A 1 260 ? 0.968 -1.321 10.263 1.00 96.00 260 GLU A CA 1
ATOM 2011 C C . GLU A 1 260 ? 1.568 -1.060 8.871 1.00 96.00 260 GLU A C 1
ATOM 2013 O O . GLU A 1 260 ? 2.794 -1.043 8.744 1.00 96.00 260 GLU A O 1
ATOM 2018 N N . VAL A 1 261 ? 0.743 -0.831 7.840 1.00 97.31 261 VAL A N 1
ATOM 2019 C CA . VAL A 1 261 ? 1.213 -0.507 6.478 1.00 97.31 261 VAL A CA 1
ATOM 2020 C C . VAL A 1 261 ? 2.039 0.780 6.462 1.00 97.31 261 VAL A C 1
ATOM 2022 O O . VAL A 1 261 ? 3.125 0.777 5.887 1.00 97.31 261 VAL A O 1
ATOM 2025 N N . ILE A 1 262 ? 1.579 1.854 7.109 1.00 96.62 262 ILE A N 1
ATOM 2026 C CA . ILE A 1 262 ? 2.299 3.138 7.173 1.00 96.62 262 ILE A CA 1
ATOM 2027 C C . ILE A 1 262 ? 3.660 2.950 7.854 1.00 96.62 262 ILE A C 1
ATOM 2029 O O . ILE A 1 262 ? 4.693 3.322 7.299 1.00 96.62 262 ILE A O 1
ATOM 2033 N N . ARG A 1 263 ? 3.698 2.251 8.996 1.00 95.88 263 ARG A N 1
ATOM 2034 C CA . ARG A 1 263 ? 4.957 1.921 9.681 1.00 95.88 263 ARG A CA 1
ATOM 2035 C C . ARG A 1 263 ? 5.905 1.108 8.788 1.00 95.88 263 ARG A C 1
ATOM 2037 O O . ARG A 1 263 ? 7.123 1.289 8.847 1.00 95.88 263 ARG A O 1
ATOM 2044 N N . LEU A 1 264 ? 5.371 0.191 7.978 1.00 96.94 264 LEU A N 1
ATOM 2045 C CA . LEU A 1 264 ? 6.169 -0.597 7.037 1.00 96.94 264 LEU A CA 1
ATOM 2046 C C . LEU A 1 264 ? 6.724 0.266 5.895 1.00 96.94 264 LEU A C 1
ATOM 2048 O O . LEU A 1 264 ? 7.908 0.125 5.588 1.00 96.94 264 LEU A O 1
ATOM 2052 N N . ILE A 1 265 ? 5.928 1.186 5.336 1.00 97.44 265 ILE A N 1
ATOM 2053 C CA . ILE A 1 265 ? 6.362 2.176 4.331 1.00 97.44 265 ILE A CA 1
ATOM 2054 C C . ILE A 1 265 ? 7.585 2.955 4.836 1.00 97.44 265 ILE A C 1
ATOM 2056 O O . ILE A 1 265 ? 8.589 3.052 4.121 1.00 97.44 265 ILE A O 1
ATOM 2060 N N . ASP A 1 266 ? 7.537 3.434 6.081 1.00 96.69 266 ASP A N 1
ATOM 2061 C CA . ASP A 1 266 ? 8.643 4.167 6.704 1.00 96.69 266 ASP A CA 1
ATOM 2062 C C . ASP A 1 266 ? 9.869 3.279 6.927 1.00 96.69 266 ASP A C 1
ATOM 2064 O O . ASP A 1 266 ? 10.991 3.647 6.567 1.00 96.69 266 ASP A O 1
ATOM 2068 N N . SER A 1 267 ? 9.662 2.075 7.475 1.00 96.94 267 SER A N 1
ATOM 2069 C CA . SER A 1 267 ? 10.752 1.136 7.770 1.00 96.94 267 SER A CA 1
ATOM 2070 C C . SER A 1 267 ? 11.501 0.682 6.512 1.00 96.94 267 SER A C 1
ATOM 2072 O O . SER A 1 267 ? 12.721 0.537 6.538 1.00 96.94 267 SER A O 1
ATOM 2074 N N . LEU A 1 268 ? 10.786 0.529 5.393 1.00 97.00 268 LEU A N 1
ATOM 2075 C CA . LEU A 1 268 ? 11.353 0.196 4.087 1.00 97.00 268 LEU A CA 1
ATOM 2076 C C . LEU A 1 268 ? 11.869 1.434 3.341 1.00 97.00 268 LEU A C 1
ATOM 2078 O O . LEU A 1 268 ? 12.478 1.308 2.281 1.00 97.00 268 LEU A O 1
ATOM 2082 N N . SER A 1 269 ? 11.663 2.633 3.898 1.00 97.38 269 SER A N 1
ATOM 2083 C CA . SER A 1 269 ? 12.046 3.912 3.300 1.00 97.38 269 SER A CA 1
ATOM 2084 C C . SER A 1 269 ? 11.492 4.105 1.887 1.00 97.38 269 SER A C 1
ATOM 2086 O O . SER A 1 269 ? 12.165 4.695 1.039 1.00 97.38 269 SER A O 1
ATOM 2088 N N . LEU A 1 270 ? 10.260 3.645 1.632 1.00 97.62 270 LEU A N 1
ATOM 2089 C CA . LEU A 1 270 ? 9.679 3.675 0.284 1.00 97.62 270 LEU A CA 1
ATOM 2090 C C . LEU A 1 270 ? 9.537 5.089 -0.265 1.00 97.62 270 LEU A C 1
ATOM 2092 O O . LEU A 1 270 ? 9.654 5.277 -1.464 1.00 97.62 270 LEU A O 1
ATOM 2096 N N . LEU A 1 271 ? 9.364 6.097 0.593 1.00 97.75 271 LEU A N 1
ATOM 2097 C CA . LEU A 1 271 ? 9.304 7.502 0.173 1.00 97.75 271 LEU A CA 1
ATOM 2098 C C . LEU A 1 271 ? 10.645 8.045 -0.342 1.00 97.75 271 LEU A C 1
ATOM 2100 O O . LEU A 1 271 ? 10.667 9.033 -1.068 1.00 97.75 271 LEU A O 1
ATOM 2104 N N . ARG A 1 272 ? 11.763 7.406 0.018 1.00 96.62 272 ARG A N 1
ATOM 2105 C CA . ARG A 1 272 ? 13.124 7.883 -0.283 1.00 96.62 272 ARG A CA 1
ATOM 2106 C C . ARG A 1 272 ? 13.883 6.985 -1.257 1.00 96.62 272 ARG A C 1
ATOM 2108 O O . ARG A 1 272 ? 14.908 7.401 -1.785 1.00 96.62 272 ARG A O 1
ATOM 2115 N N . LYS A 1 273 ? 13.416 5.753 -1.465 1.00 96.38 273 LYS A N 1
ATOM 2116 C CA . LYS A 1 273 ? 14.081 4.743 -2.291 1.00 96.38 273 LYS A CA 1
ATOM 2117 C C . LYS A 1 273 ? 13.170 4.350 -3.463 1.00 96.38 273 LYS A C 1
ATOM 2119 O O . LYS A 1 273 ? 12.336 3.459 -3.291 1.00 96.38 273 LYS A O 1
ATOM 2124 N N . PRO A 1 274 ? 13.325 4.979 -4.645 1.00 96.12 274 PRO A N 1
ATOM 2125 C CA . PRO A 1 274 ? 12.485 4.685 -5.800 1.00 96.12 274 PRO A CA 1
ATOM 2126 C C . PR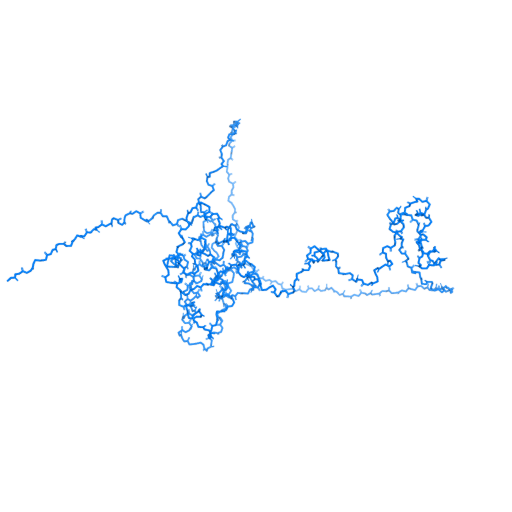O A 1 274 ? 12.641 3.225 -6.230 1.00 96.12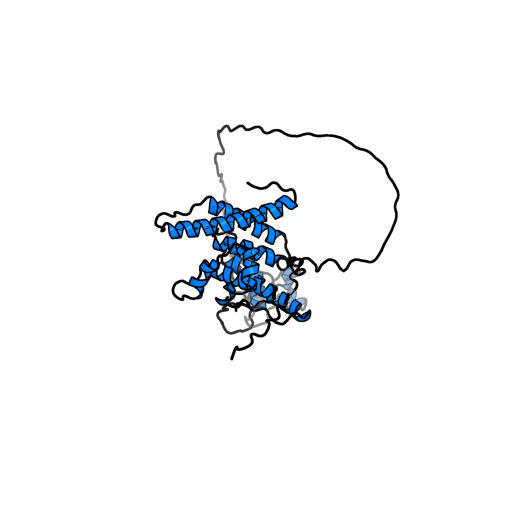 274 PRO A C 1
ATOM 2128 O O . PRO A 1 274 ? 13.735 2.770 -6.561 1.00 96.12 274 PRO A O 1
ATOM 2131 N N . THR A 1 275 ? 11.531 2.494 -6.240 1.00 95.44 275 THR A N 1
ATOM 2132 C CA . THR A 1 275 ? 11.417 1.142 -6.801 1.00 95.44 275 THR A CA 1
ATOM 2133 C C . THR A 1 275 ? 10.028 0.973 -7.410 1.00 95.44 275 THR A C 1
ATOM 2135 O O . THR A 1 275 ? 9.072 1.595 -6.948 1.00 95.44 275 THR A O 1
ATOM 2138 N N . TRP A 1 276 ? 9.882 0.124 -8.430 1.00 94.88 276 TRP A N 1
ATOM 2139 C CA . TRP A 1 276 ? 8.577 -0.099 -9.065 1.00 94.88 276 TRP A CA 1
ATOM 2140 C C . TRP A 1 276 ? 7.544 -0.692 -8.093 1.00 94.88 276 TRP A C 1
ATOM 2142 O O . TRP A 1 276 ? 6.405 -0.226 -8.051 1.00 94.88 276 TRP A O 1
ATOM 2152 N N . ASP A 1 277 ? 7.946 -1.644 -7.247 1.00 95.62 277 ASP A N 1
ATOM 2153 C CA . ASP A 1 277 ? 7.065 -2.205 -6.213 1.00 95.62 277 ASP A CA 1
ATOM 2154 C C . ASP A 1 277 ? 6.782 -1.216 -5.075 1.00 95.62 277 ASP A C 1
ATOM 2156 O O . ASP A 1 277 ? 5.656 -1.157 -4.581 1.00 95.62 277 ASP A O 1
ATOM 2160 N N . GLY A 1 278 ? 7.755 -0.381 -4.697 1.00 97.25 278 GLY A N 1
ATOM 2161 C CA . GLY A 1 278 ? 7.546 0.696 -3.729 1.00 97.25 278 GLY A CA 1
ATOM 2162 C C . GLY A 1 278 ? 6.516 1.714 -4.216 1.00 97.25 278 GLY A C 1
ATOM 2163 O O . GLY A 1 278 ? 5.579 2.036 -3.489 1.00 97.25 278 GLY A O 1
ATOM 2164 N N . VAL A 1 279 ? 6.614 2.144 -5.476 1.00 97.62 279 VAL A N 1
ATOM 2165 C CA . VAL A 1 279 ? 5.633 3.038 -6.110 1.00 97.62 279 VAL A CA 1
ATOM 2166 C C . VAL A 1 279 ? 4.239 2.409 -6.130 1.00 97.62 279 VAL A C 1
ATOM 2168 O O . VAL A 1 279 ? 3.266 3.070 -5.769 1.00 97.62 279 VAL A O 1
ATOM 2171 N N . ARG A 1 280 ? 4.122 1.121 -6.485 1.00 97.25 280 ARG A N 1
ATOM 2172 C CA . ARG A 1 280 ? 2.847 0.384 -6.415 1.00 97.25 280 ARG A CA 1
ATOM 2173 C C . ARG A 1 280 ? 2.255 0.398 -5.007 1.00 97.25 280 ARG A C 1
ATOM 2175 O O . ARG A 1 280 ? 1.060 0.647 -4.861 1.00 97.25 280 ARG A O 1
ATOM 2182 N N . CYS A 1 281 ? 3.083 0.166 -3.985 1.00 98.00 281 CYS A N 1
ATOM 2183 C CA . CYS A 1 281 ? 2.657 0.234 -2.588 1.00 98.00 281 CYS A CA 1
ATOM 2184 C C . CYS A 1 281 ? 2.109 1.622 -2.243 1.00 98.00 281 CYS A C 1
ATOM 2186 O O . CYS A 1 281 ? 1.012 1.719 -1.702 1.00 98.00 281 CYS A O 1
ATOM 2188 N N . LEU A 1 282 ? 2.833 2.692 -2.589 1.00 97.75 282 LEU A N 1
ATOM 2189 C CA . LEU A 1 282 ? 2.411 4.065 -2.302 1.00 97.75 282 LEU A CA 1
ATOM 2190 C C . LEU A 1 282 ? 1.087 4.404 -3.001 1.00 97.75 282 LEU A C 1
ATOM 2192 O O . LEU A 1 282 ? 0.137 4.837 -2.350 1.00 97.75 282 LEU A O 1
ATOM 2196 N N . LEU A 1 283 ? 0.991 4.134 -4.305 1.00 97.00 283 LEU A N 1
ATOM 2197 C CA . LEU A 1 283 ? -0.193 4.422 -5.120 1.00 97.00 283 LEU A CA 1
ATOM 2198 C C . LEU A 1 283 ? -1.443 3.659 -4.659 1.00 97.00 283 LEU A C 1
ATOM 2200 O O . LEU A 1 283 ? -2.552 4.184 -4.750 1.00 97.00 283 LEU A O 1
ATOM 2204 N N . LEU A 1 284 ? -1.281 2.435 -4.149 1.00 97.25 284 LEU A N 1
ATOM 2205 C CA . LEU A 1 284 ? -2.391 1.645 -3.614 1.00 97.25 284 LEU A CA 1
ATOM 2206 C C . LEU A 1 284 ? -2.714 1.950 -2.150 1.00 97.25 284 LEU A C 1
ATOM 2208 O O . LEU A 1 284 ? -3.864 1.771 -1.754 1.00 97.25 284 LEU A O 1
ATOM 2212 N N . ALA A 1 285 ? -1.749 2.397 -1.347 1.00 97.44 285 ALA A N 1
ATOM 2213 C CA . ALA A 1 285 ? -1.984 2.779 0.044 1.00 97.44 285 ALA A CA 1
ATOM 2214 C C . ALA A 1 285 ? -2.682 4.144 0.157 1.00 97.44 285 ALA A C 1
ATOM 2216 O O . ALA A 1 285 ? -3.532 4.325 1.021 1.00 97.44 285 ALA A O 1
ATOM 2217 N N . LEU A 1 286 ? -2.371 5.092 -0.731 1.00 95.12 286 LEU A N 1
ATOM 2218 C CA . LEU A 1 286 ? -2.867 6.474 -0.678 1.00 95.12 286 LEU A CA 1
ATOM 2219 C C . LEU A 1 286 ? -4.396 6.641 -0.565 1.00 95.12 286 LEU A C 1
ATOM 2221 O O . LEU A 1 286 ? -4.838 7.488 0.215 1.00 95.12 286 LEU A O 1
ATOM 2225 N N . PRO A 1 287 ? -5.235 5.880 -1.295 1.00 94.31 287 PRO A N 1
ATOM 2226 C CA . PRO A 1 287 ? -6.681 5.984 -1.117 1.00 94.31 287 PRO A CA 1
ATOM 2227 C C . PRO A 1 287 ? -7.162 5.391 0.213 1.00 94.31 287 PRO A C 1
ATOM 2229 O O . PRO A 1 287 ? -8.174 5.831 0.740 1.00 94.31 287 PRO A O 1
ATOM 2232 N N . LEU A 1 288 ? -6.442 4.413 0.776 1.00 95.25 288 LEU A N 1
ATOM 2233 C CA . LEU A 1 288 ? -6.795 3.818 2.068 1.00 95.25 288 LEU A CA 1
ATOM 2234 C C . LEU A 1 288 ? -6.518 4.780 3.230 1.00 95.25 288 LEU A C 1
ATOM 2236 O O . LEU A 1 288 ? -7.191 4.704 4.254 1.00 95.25 288 LEU A O 1
ATOM 2240 N N . THR A 1 289 ? -5.542 5.683 3.089 1.00 94.06 289 THR A N 1
ATOM 2241 C CA . THR A 1 289 ? -5.105 6.581 4.172 1.00 94.06 289 THR A CA 1
ATOM 2242 C C . THR A 1 289 ? -6.000 7.789 4.406 1.00 94.06 289 THR A C 1
ATOM 2244 O O . THR A 1 289 ? -5.740 8.534 5.346 1.00 94.06 289 THR A O 1
ATOM 2247 N N . GLU A 1 290 ? -7.061 7.976 3.617 1.00 90.25 290 GLU A N 1
ATOM 2248 C CA . GLU A 1 290 ? -7.977 9.118 3.744 1.00 90.25 290 GLU A CA 1
ATOM 2249 C C . GLU A 1 290 ? -8.575 9.278 5.146 1.00 90.25 290 GLU A C 1
ATOM 2251 O O . GLU A 1 290 ? -8.663 10.398 5.637 1.00 90.25 290 GLU A O 1
ATOM 2256 N N . ASP A 1 291 ? -8.890 8.165 5.806 1.00 82.00 291 ASP A N 1
ATOM 2257 C CA . ASP A 1 291 ? -9.538 8.134 7.122 1.00 82.00 291 ASP A CA 1
ATOM 2258 C C . ASP A 1 291 ? -8.567 7.914 8.298 1.00 82.00 291 ASP A C 1
ATOM 2260 O O . ASP A 1 291 ? -8.995 7.858 9.453 1.00 82.00 291 ASP A O 1
ATOM 2264 N N . VAL A 1 292 ? -7.279 7.689 8.021 1.00 85.12 292 VAL A N 1
ATOM 2265 C CA . VAL A 1 292 ? -6.290 7.290 9.043 1.00 85.12 292 VAL A CA 1
ATOM 2266 C C . VAL A 1 292 ? -5.184 8.319 9.195 1.00 85.12 292 VAL A C 1
ATOM 2268 O O . VAL A 1 292 ? -4.730 8.563 10.309 1.00 85.12 292 VAL A O 1
ATOM 2271 N N . LEU A 1 293 ? -4.759 8.939 8.095 1.00 84.44 293 LEU A N 1
ATOM 2272 C CA . LEU A 1 293 ? -3.859 10.079 8.155 1.00 84.44 293 LEU A CA 1
ATOM 2273 C C . LEU A 1 293 ? -4.695 11.343 8.346 1.00 84.44 293 LEU A C 1
ATOM 2275 O O . LEU A 1 293 ? -5.143 11.953 7.376 1.00 84.44 293 LEU A O 1
ATOM 2279 N N . ASP A 1 294 ? -4.869 11.738 9.609 1.00 84.69 294 ASP A N 1
ATOM 2280 C CA . ASP A 1 294 ? -5.575 12.969 9.995 1.00 84.69 294 ASP A CA 1
ATOM 2281 C C . ASP A 1 294 ? -4.941 14.221 9.358 1.00 84.69 294 ASP A C 1
ATOM 2283 O O . ASP A 1 294 ? -5.604 15.240 9.155 1.00 84.69 294 ASP A O 1
ATOM 2287 N N . ASN A 1 295 ? -3.648 14.147 9.027 1.00 89.88 295 ASN A N 1
ATOM 2288 C CA . ASN A 1 295 ? -2.907 15.220 8.386 1.00 89.88 295 ASN A CA 1
ATOM 2289 C C . ASN A 1 295 ? -2.928 15.083 6.846 1.00 89.88 295 ASN A C 1
ATOM 2291 O O . ASN A 1 295 ? -2.234 14.227 6.285 1.00 89.88 295 ASN A O 1
ATOM 2295 N N . PRO A 1 296 ? -3.647 15.961 6.121 1.00 90.12 296 PRO A N 1
ATOM 2296 C CA . PRO A 1 296 ? -3.695 15.921 4.660 1.00 90.12 296 PRO A CA 1
ATOM 2297 C C . PRO A 1 296 ? -2.340 16.221 4.002 1.00 90.12 296 PRO A C 1
ATOM 2299 O O . PRO A 1 296 ? -2.129 15.827 2.855 1.00 90.12 296 PRO A O 1
ATOM 2302 N N . ILE A 1 297 ? -1.421 16.887 4.713 1.00 93.06 297 ILE A N 1
ATOM 2303 C CA . ILE A 1 297 ? -0.075 17.189 4.206 1.00 93.06 297 ILE A CA 1
ATOM 2304 C C . ILE A 1 297 ? 0.730 15.901 4.030 1.00 93.06 297 ILE A C 1
ATOM 2306 O O . ILE A 1 297 ? 1.401 15.747 3.015 1.00 93.06 297 ILE A O 1
ATOM 2310 N N . ASP A 1 298 ? 0.613 14.948 4.956 1.00 92.44 298 ASP A N 1
ATOM 2311 C CA . ASP A 1 298 ? 1.358 13.687 4.876 1.00 92.44 298 ASP A CA 1
ATOM 2312 C C . ASP A 1 298 ? 0.887 12.856 3.677 1.00 92.44 298 ASP A C 1
ATOM 2314 O O . ASP A 1 298 ? 1.697 12.306 2.930 1.00 92.44 298 ASP A O 1
ATOM 2318 N N . ARG A 1 299 ? -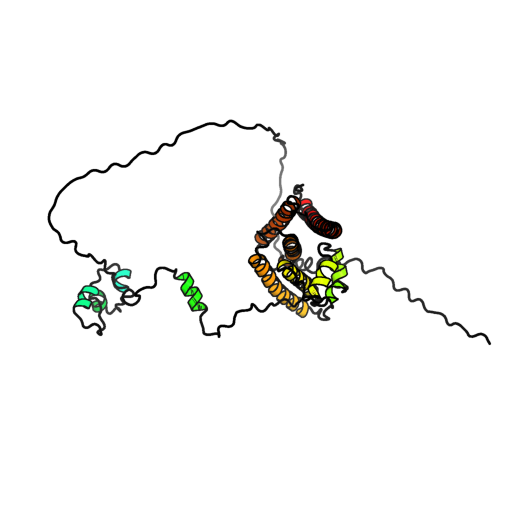0.427 12.845 3.416 1.00 93.69 299 ARG A N 1
ATOM 2319 C CA . ARG A 1 299 ? -1.005 12.217 2.217 1.00 93.69 299 ARG A CA 1
ATOM 2320 C C . ARG A 1 299 ? -0.515 12.878 0.933 1.00 93.69 299 ARG A C 1
ATOM 2322 O O . ARG A 1 299 ? -0.176 12.178 -0.019 1.00 93.69 299 ARG A O 1
ATOM 2329 N N . LEU A 1 300 ? -0.478 14.211 0.904 1.00 92.38 300 LEU A N 1
ATOM 2330 C CA . LEU A 1 300 ? 0.029 14.957 -0.245 1.00 92.38 300 LEU A CA 1
ATOM 2331 C C . LEU A 1 300 ? 1.513 14.649 -0.486 1.00 92.38 300 LEU A C 1
ATOM 2333 O O . LEU A 1 300 ? 1.879 14.320 -1.608 1.00 92.38 300 LEU A O 1
ATOM 2337 N N . ALA A 1 301 ? 2.335 14.650 0.564 1.00 94.88 301 ALA A N 1
ATOM 2338 C CA . ALA A 1 301 ? 3.758 14.331 0.477 1.00 94.88 301 ALA A CA 1
ATOM 2339 C C . ALA A 1 301 ? 4.001 12.895 -0.016 1.00 94.88 301 ALA A C 1
ATOM 2341 O O . ALA A 1 301 ? 4.857 12.669 -0.870 1.00 94.88 301 ALA A O 1
ATOM 2342 N N . MET A 1 302 ? 3.222 11.919 0.465 1.00 95.88 302 MET A N 1
ATOM 2343 C CA . MET A 1 302 ? 3.273 10.541 -0.039 1.00 95.88 302 MET A CA 1
ATOM 2344 C C . MET A 1 302 ? 2.925 10.458 -1.532 1.00 95.88 302 MET A C 1
ATOM 2346 O O . MET A 1 302 ? 3.551 9.698 -2.272 1.00 95.88 302 MET A O 1
ATOM 2350 N N . TYR A 1 303 ? 1.927 11.225 -1.973 1.00 95.19 303 TYR A N 1
ATOM 2351 C CA . TYR A 1 303 ? 1.498 11.268 -3.367 1.00 95.19 303 TYR A CA 1
ATOM 2352 C C . TYR A 1 303 ? 2.535 11.918 -4.283 1.00 95.19 303 TYR A C 1
ATOM 2354 O O . TYR A 1 303 ? 2.911 11.326 -5.293 1.00 95.19 303 TYR A O 1
ATOM 2362 N N . GLU A 1 304 ? 3.048 13.088 -3.903 1.00 95.00 304 GLU A N 1
ATOM 2363 C CA . GLU A 1 304 ? 4.110 13.781 -4.633 1.00 95.00 304 GLU A CA 1
ATOM 2364 C C . GLU A 1 304 ? 5.368 12.914 -4.731 1.00 95.00 304 GLU A C 1
ATOM 2366 O O . GLU A 1 304 ? 5.940 12.785 -5.814 1.00 95.00 304 GLU A O 1
ATOM 2371 N N . ALA A 1 305 ? 5.751 12.241 -3.640 1.00 96.81 305 ALA A N 1
ATOM 2372 C CA . ALA A 1 305 ? 6.860 11.296 -3.649 1.00 96.81 305 ALA A CA 1
ATOM 2373 C C . ALA A 1 305 ? 6.613 10.141 -4.633 1.00 96.81 305 ALA A C 1
ATOM 2375 O O . ALA A 1 305 ? 7.503 9.810 -5.414 1.00 96.81 305 ALA A O 1
ATOM 2376 N N . ALA A 1 306 ? 5.415 9.546 -4.649 1.00 97.25 306 ALA A N 1
ATOM 2377 C CA . ALA A 1 306 ? 5.090 8.468 -5.582 1.00 97.25 306 ALA A CA 1
ATOM 2378 C C . ALA A 1 306 ? 5.217 8.918 -7.049 1.00 97.25 306 ALA A C 1
ATOM 2380 O O . ALA A 1 306 ? 5.835 8.213 -7.848 1.00 97.25 306 ALA A O 1
ATOM 2381 N N . LEU A 1 307 ? 4.699 10.103 -7.394 1.00 96.06 307 LEU A N 1
ATOM 2382 C CA . LEU A 1 307 ? 4.815 10.664 -8.744 1.00 96.06 307 LEU A CA 1
ATOM 2383 C C . LEU A 1 307 ? 6.274 10.958 -9.117 1.00 96.06 307 LEU A C 1
ATOM 2385 O O . LEU A 1 307 ? 6.750 10.498 -10.154 1.00 96.06 307 LEU A O 1
ATOM 2389 N N . GLN A 1 308 ? 7.023 11.651 -8.254 1.00 96.06 308 GLN A N 1
ATOM 2390 C CA . GLN A 1 308 ? 8.442 11.954 -8.483 1.00 96.06 308 GLN A CA 1
ATOM 2391 C C . GLN A 1 308 ? 9.280 10.688 -8.700 1.00 96.06 308 GLN A C 1
ATOM 2393 O O . GLN A 1 308 ? 10.176 10.660 -9.551 1.00 96.06 308 GLN A O 1
ATOM 2398 N N . GLN A 1 309 ? 8.980 9.619 -7.961 1.00 96.81 309 GLN A N 1
ATOM 2399 C CA . GLN A 1 309 ? 9.640 8.331 -8.133 1.00 96.81 309 GLN A CA 1
ATOM 2400 C C . GLN A 1 309 ? 9.287 7.666 -9.465 1.00 96.81 309 GLN A C 1
ATOM 2402 O O . GLN A 1 309 ? 10.188 7.111 -10.088 1.00 96.81 309 GLN A O 1
ATOM 2407 N N . VAL A 1 310 ? 8.036 7.746 -9.940 1.00 95.94 310 VAL A N 1
ATOM 2408 C CA . VAL A 1 310 ? 7.664 7.266 -11.287 1.00 95.94 310 VAL A CA 1
ATOM 2409 C C . VAL A 1 310 ? 8.515 7.956 -12.348 1.00 95.94 310 VAL A C 1
ATOM 2411 O O . VAL A 1 310 ? 9.131 7.269 -13.162 1.00 95.94 310 VAL A O 1
ATOM 2414 N N . TYR A 1 311 ? 8.614 9.288 -12.311 1.00 94.00 311 TYR A N 1
ATOM 2415 C CA . TYR A 1 311 ? 9.419 10.045 -13.274 1.00 94.00 311 TYR A CA 1
ATOM 2416 C C . TYR A 1 311 ? 10.901 9.662 -13.203 1.00 94.00 311 TYR A C 1
ATOM 2418 O O . TYR A 1 311 ? 11.519 9.375 -14.227 1.00 94.00 311 TYR A O 1
ATOM 2426 N N . THR A 1 312 ? 11.451 9.564 -11.991 1.00 94.94 312 THR A N 1
ATOM 2427 C CA . THR A 1 312 ? 12.847 9.162 -11.764 1.00 94.94 312 THR A CA 1
ATOM 2428 C C . THR A 1 312 ? 13.119 7.758 -12.318 1.00 94.94 312 THR A C 1
ATOM 2430 O O . THR A 1 312 ? 14.117 7.536 -13.002 1.00 94.94 312 THR A O 1
ATOM 2433 N N . LEU A 1 313 ? 12.219 6.802 -12.075 1.00 93.38 313 LEU A N 1
ATOM 2434 C CA . LEU A 1 313 ? 12.343 5.427 -12.567 1.00 93.38 313 LEU A CA 1
ATOM 2435 C C . LEU A 1 313 ? 12.149 5.307 -14.084 1.00 93.38 313 LEU A C 1
ATOM 2437 O O . LEU A 1 313 ? 12.699 4.388 -14.683 1.00 93.38 313 LEU A O 1
ATOM 2441 N N . CYS A 1 314 ? 11.384 6.205 -14.709 1.00 90.94 314 CYS A N 1
ATOM 2442 C CA . CYS A 1 314 ? 11.251 6.254 -16.167 1.00 90.94 314 CYS A CA 1
ATOM 2443 C C . CYS A 1 314 ? 12.498 6.841 -16.840 1.00 90.94 314 CYS A C 1
ATOM 2445 O O . CYS A 1 314 ? 12.863 6.404 -17.925 1.00 90.94 314 CYS A O 1
ATOM 2447 N N . GLN A 1 315 ? 13.157 7.815 -16.205 1.00 89.94 315 GLN A N 1
ATOM 2448 C CA . GLN A 1 315 ? 14.399 8.411 -16.714 1.00 89.94 315 GLN A CA 1
ATOM 2449 C C . GLN A 1 315 ? 15.597 7.473 -16.550 1.00 89.94 315 GLN A C 1
ATOM 2451 O O . GLN A 1 315 ? 16.500 7.447 -17.386 1.00 89.94 315 GLN A O 1
ATOM 2456 N N . HIS A 1 316 ? 15.603 6.681 -15.479 1.00 84.00 316 HIS A N 1
ATOM 2457 C CA . HIS A 1 316 ? 16.601 5.651 -15.255 1.00 84.00 316 HIS A CA 1
ATOM 2458 C C . HIS A 1 316 ? 16.106 4.315 -15.796 1.00 84.00 316 HIS A C 1
ATOM 2460 O O . HIS A 1 316 ? 15.628 3.457 -15.050 1.00 84.00 316 HIS A O 1
ATOM 2466 N N . ASP A 1 317 ? 16.298 4.107 -17.098 1.00 67.19 317 ASP A N 1
ATOM 2467 C CA . ASP A 1 317 ? 16.300 2.763 -17.657 1.00 67.19 317 ASP A CA 1
ATOM 2468 C C . ASP A 1 317 ? 17.446 1.988 -17.000 1.00 67.19 317 ASP A C 1
ATOM 2470 O O . ASP A 1 317 ? 18.603 2.055 -17.413 1.00 67.19 317 ASP A O 1
ATOM 2474 N N . GLY A 1 318 ? 17.131 1.304 -15.895 1.00 64.31 318 GLY A N 1
ATOM 2475 C CA . GLY A 1 318 ? 18.080 0.443 -15.206 1.00 64.31 318 GLY A CA 1
ATOM 2476 C C . GLY A 1 318 ? 18.758 -0.457 -16.230 1.00 64.31 318 GLY A C 1
ATOM 2477 O O . GLY A 1 318 ? 18.103 -0.918 -17.162 1.00 64.31 318 GLY A O 1
ATOM 2478 N N . VAL A 1 319 ? 20.064 -0.661 -16.076 1.00 59.69 319 VAL A N 1
ATOM 2479 C CA . VAL A 1 319 ? 20.919 -1.437 -16.978 1.00 59.69 319 VAL A CA 1
ATOM 2480 C C . VAL A 1 319 ? 20.263 -2.799 -17.264 1.00 59.69 319 VAL A C 1
ATOM 2482 O O . VAL A 1 319 ? 20.390 -3.745 -16.496 1.00 59.69 319 VAL A O 1
ATOM 2485 N N . THR A 1 320 ? 19.504 -2.899 -18.362 1.00 68.50 320 THR A N 1
ATOM 2486 C CA . THR A 1 320 ? 18.809 -4.132 -18.786 1.00 68.50 320 THR A CA 1
ATOM 2487 C C . THR A 1 320 ? 19.748 -5.076 -19.537 1.00 68.50 320 THR A C 1
ATOM 2489 O O . THR A 1 320 ? 19.312 -6.082 -20.107 1.00 68.50 320 THR A O 1
ATOM 2492 N N . THR A 1 321 ? 21.046 -4.761 -19.559 1.00 73.75 321 THR A N 1
ATOM 2493 C CA . THR A 1 321 ? 22.064 -5.559 -20.233 1.00 73.75 321 THR A CA 1
ATOM 2494 C C . THR A 1 321 ? 22.135 -6.932 -19.573 1.00 73.75 321 THR A C 1
ATOM 2496 O O . THR A 1 321 ? 22.425 -7.037 -18.385 1.00 73.75 321 THR A O 1
ATOM 2499 N N . GLY A 1 322 ? 21.855 -7.983 -20.343 1.00 82.00 322 GLY A N 1
ATOM 2500 C CA . GLY A 1 322 ? 21.881 -9.370 -19.869 1.00 82.00 322 GLY A CA 1
ATOM 2501 C C . GLY A 1 322 ? 20.517 -9.968 -19.513 1.00 82.00 322 GLY A C 1
ATOM 2502 O O . GLY A 1 322 ? 20.446 -11.170 -19.280 1.00 82.00 322 GLY A O 1
ATOM 2503 N N . LEU A 1 323 ? 19.426 -9.190 -19.522 1.00 87.81 323 LEU A N 1
ATOM 2504 C CA . LEU A 1 323 ? 18.078 -9.759 -19.398 1.00 87.81 323 LEU A CA 1
ATOM 2505 C C . LEU A 1 323 ? 17.604 -10.358 -20.725 1.00 87.81 323 LEU A C 1
ATOM 2507 O O . LEU A 1 323 ? 17.840 -9.780 -21.794 1.00 87.81 323 LEU A O 1
ATOM 2511 N N . SER A 1 324 ? 16.870 -11.472 -20.632 1.00 92.25 324 SER A N 1
ATOM 2512 C CA . SER A 1 324 ? 16.204 -12.084 -21.785 1.00 92.25 324 SER A CA 1
ATOM 2513 C C . SER A 1 324 ? 15.191 -11.108 -22.416 1.00 92.25 324 SER A C 1
ATOM 2515 O O . SER A 1 324 ? 14.651 -10.243 -21.709 1.00 92.25 324 SER A O 1
ATOM 2517 N N . PRO A 1 325 ? 14.909 -11.215 -23.728 1.00 90.50 325 PRO A N 1
ATOM 2518 C CA . PRO A 1 325 ? 13.901 -10.389 -24.394 1.00 90.50 325 PRO A CA 1
ATOM 2519 C C . PRO A 1 325 ? 12.526 -10.452 -23.714 1.00 90.50 325 PRO A C 1
ATOM 2521 O O . PRO A 1 325 ? 11.880 -9.422 -23.533 1.00 90.50 325 PRO A O 1
ATOM 2524 N N . GLU A 1 326 ? 12.115 -11.638 -23.266 1.00 90.38 326 GLU A N 1
ATOM 2525 C CA . GLU A 1 326 ? 10.840 -11.882 -22.583 1.00 90.38 326 GLU A CA 1
ATOM 2526 C C . GLU A 1 326 ? 10.798 -11.162 -21.234 1.00 90.38 326 GLU A C 1
ATOM 2528 O O . GLU A 1 326 ? 9.829 -10.473 -20.919 1.00 90.38 326 GLU A O 1
ATOM 2533 N N . THR A 1 327 ? 11.883 -11.249 -20.460 1.00 87.44 327 THR A N 1
ATOM 2534 C CA . THR A 1 327 ? 12.003 -10.571 -19.162 1.00 87.44 327 THR A CA 1
ATOM 2535 C C . THR A 1 327 ? 11.977 -9.052 -19.334 1.00 87.44 327 THR A C 1
ATOM 2537 O O . THR A 1 327 ? 11.356 -8.332 -18.552 1.00 87.44 327 THR A O 1
ATOM 2540 N N . ARG A 1 328 ? 12.619 -8.541 -20.390 1.00 88.75 328 ARG A N 1
ATOM 2541 C CA . ARG A 1 328 ? 12.598 -7.114 -20.726 1.00 88.75 328 ARG A CA 1
ATOM 2542 C C . ARG A 1 328 ? 11.196 -6.647 -21.111 1.00 88.75 328 ARG A C 1
ATOM 2544 O O . ARG A 1 328 ? 10.771 -5.600 -20.633 1.00 88.75 328 ARG A O 1
ATOM 2551 N N . ALA A 1 329 ? 10.481 -7.421 -21.926 1.00 89.00 329 ALA A N 1
ATOM 2552 C CA . ALA A 1 329 ? 9.106 -7.124 -22.314 1.00 89.00 329 ALA A CA 1
ATOM 2553 C C . ALA A 1 329 ? 8.157 -7.144 -21.104 1.00 89.00 329 ALA A C 1
ATOM 2555 O O . ALA A 1 329 ? 7.379 -6.208 -20.922 1.00 89.00 329 ALA A O 1
ATOM 2556 N N . ALA A 1 330 ? 8.273 -8.148 -20.228 1.00 88.12 330 ALA A N 1
ATOM 2557 C CA . ALA A 1 330 ? 7.506 -8.222 -18.984 1.00 88.12 330 ALA A CA 1
ATOM 2558 C C . ALA A 1 330 ? 7.764 -6.998 -18.088 1.00 88.12 330 ALA A C 1
ATOM 2560 O O . ALA A 1 330 ? 6.821 -6.341 -17.642 1.00 88.12 330 ALA A O 1
ATOM 2561 N N . ASN A 1 331 ? 9.035 -6.622 -17.909 1.00 87.94 331 ASN A N 1
ATOM 2562 C CA . ASN A 1 331 ? 9.408 -5.423 -17.163 1.00 87.94 331 ASN A CA 1
ATOM 2563 C C . ASN A 1 331 ? 8.841 -4.152 -17.809 1.00 87.94 331 ASN A C 1
ATOM 2565 O O . ASN A 1 331 ? 8.281 -3.317 -17.107 1.00 87.94 331 ASN A O 1
ATOM 2569 N N . ALA A 1 332 ? 8.924 -3.999 -19.132 1.00 90.56 332 ALA A N 1
ATOM 2570 C CA . ALA A 1 332 ? 8.361 -2.844 -19.831 1.00 90.56 332 ALA A CA 1
ATOM 2571 C C . ALA A 1 332 ? 6.841 -2.724 -19.617 1.00 90.56 332 ALA A C 1
ATOM 2573 O O . ALA A 1 332 ? 6.341 -1.633 -19.344 1.00 90.56 332 ALA A O 1
ATOM 2574 N N . MET A 1 333 ? 6.113 -3.845 -19.645 1.00 90.94 333 MET A N 1
ATOM 2575 C CA . MET A 1 333 ? 4.670 -3.876 -19.385 1.00 90.94 333 MET A CA 1
ATOM 2576 C C . MET A 1 333 ? 4.310 -3.499 -17.945 1.00 90.94 333 MET A C 1
ATOM 2578 O O . MET A 1 333 ? 3.296 -2.837 -17.715 1.00 90.94 333 MET A O 1
ATOM 2582 N N . VAL A 1 334 ? 5.125 -3.901 -16.966 1.00 90.88 334 VAL A N 1
ATOM 2583 C CA . VAL A 1 334 ? 4.984 -3.465 -15.568 1.00 90.88 334 VAL A CA 1
ATOM 2584 C C . VAL A 1 334 ? 5.125 -1.948 -15.464 1.00 90.88 334 VAL A C 1
ATOM 2586 O O . VAL A 1 334 ? 4.251 -1.280 -14.910 1.00 90.88 334 VAL A O 1
ATOM 2589 N N . ARG A 1 335 ? 6.194 -1.398 -16.047 1.00 92.81 335 ARG A N 1
ATOM 2590 C CA . ARG A 1 335 ? 6.485 0.041 -16.020 1.00 92.81 335 ARG A CA 1
ATOM 2591 C C . ARG A 1 335 ? 5.381 0.852 -16.677 1.00 92.81 335 ARG A C 1
ATOM 2593 O O . ARG A 1 335 ? 4.899 1.806 -16.079 1.00 92.81 335 ARG A O 1
ATOM 2600 N N . ALA A 1 336 ? 4.936 0.428 -17.860 1.00 93.94 336 ALA A N 1
ATOM 2601 C CA . ALA A 1 336 ? 3.858 1.082 -18.587 1.00 93.94 336 ALA A CA 1
ATOM 2602 C C . ALA A 1 336 ? 2.570 1.137 -17.753 1.00 93.94 336 ALA A C 1
ATOM 2604 O O . ALA A 1 336 ? 1.958 2.195 -17.650 1.00 93.94 336 ALA A O 1
ATOM 2605 N N . ARG A 1 337 ? 2.176 0.035 -17.098 1.00 95.06 337 ARG A N 1
ATOM 2606 C CA . ARG A 1 337 ? 0.977 0.011 -16.239 1.00 95.06 337 ARG A CA 1
ATOM 2607 C C . ARG A 1 337 ? 1.080 0.968 -15.058 1.00 95.06 337 ARG A C 1
ATOM 2609 O O . ARG A 1 337 ? 0.130 1.696 -14.788 1.00 95.06 337 ARG A O 1
ATOM 2616 N N . ILE A 1 338 ? 2.222 0.978 -14.370 1.00 95.44 338 ILE A N 1
ATOM 2617 C CA . ILE A 1 338 ? 2.449 1.876 -13.231 1.00 95.44 338 ILE A CA 1
ATOM 2618 C C . ILE A 1 338 ? 2.427 3.334 -13.691 1.00 95.44 338 ILE A C 1
ATOM 2620 O O . ILE A 1 338 ? 1.729 4.146 -13.087 1.00 95.44 338 ILE A O 1
ATOM 2624 N N . PHE A 1 339 ? 3.139 3.644 -14.777 1.00 95.50 339 PHE A N 1
ATOM 2625 C CA . PHE A 1 339 ? 3.185 4.977 -15.366 1.00 95.50 339 PHE A CA 1
ATOM 2626 C C . PHE A 1 339 ? 1.786 5.472 -15.740 1.00 95.50 339 PHE A C 1
ATOM 2628 O O . PHE A 1 339 ? 1.364 6.522 -15.266 1.00 95.50 339 PHE A O 1
ATOM 2635 N N . TRP A 1 340 ? 1.026 4.692 -16.516 1.00 95.31 340 TRP A N 1
ATOM 2636 C CA . TRP A 1 340 ? -0.317 5.087 -16.943 1.00 95.31 340 TRP A CA 1
ATOM 2637 C C . TRP A 1 340 ? -1.284 5.236 -15.773 1.00 95.31 340 TRP A C 1
ATOM 2639 O O . TRP A 1 340 ? -2.060 6.186 -15.749 1.00 95.31 340 TRP A O 1
ATOM 2649 N N . TYR A 1 341 ? -1.226 4.342 -14.784 1.00 95.62 341 TYR A N 1
ATOM 2650 C CA . TYR A 1 341 ? -2.060 4.465 -13.592 1.00 95.62 341 TYR A CA 1
ATOM 2651 C C . TYR A 1 341 ? -1.749 5.754 -12.818 1.00 95.62 341 TYR A C 1
ATOM 2653 O O . TYR A 1 341 ? -2.666 6.505 -12.485 1.00 95.62 341 TYR A O 1
ATOM 2661 N N . ALA A 1 342 ? -0.466 6.034 -12.568 1.00 95.06 342 ALA A N 1
ATOM 2662 C CA . ALA A 1 342 ? -0.032 7.248 -11.884 1.00 95.06 342 ALA A CA 1
ATOM 2663 C C . ALA A 1 342 ? -0.438 8.509 -12.659 1.00 95.06 342 ALA A C 1
ATOM 2665 O O . ALA A 1 342 ? -1.012 9.424 -12.078 1.00 95.06 342 ALA A O 1
ATOM 2666 N N . HIS A 1 343 ? -0.219 8.521 -13.974 1.00 91.81 343 HIS A N 1
ATOM 2667 C CA . HIS A 1 343 ? -0.488 9.671 -14.830 1.00 91.81 343 HIS A CA 1
ATOM 2668 C C . HIS A 1 343 ? -1.988 9.959 -14.989 1.00 91.81 343 HIS A C 1
ATOM 2670 O O . HIS A 1 343 ? -2.411 11.110 -14.934 1.00 91.81 343 HIS A O 1
ATOM 2676 N N . VAL A 1 344 ? -2.830 8.926 -15.117 1.00 92.75 344 VAL A N 1
ATOM 2677 C CA . VAL A 1 344 ? -4.293 9.103 -15.115 1.00 92.75 344 VAL A CA 1
ATOM 2678 C C . VAL A 1 344 ? -4.761 9.648 -13.766 1.00 92.75 344 VAL A C 1
ATOM 2680 O O . VAL A 1 344 ? -5.585 10.561 -13.723 1.00 92.75 344 VAL A O 1
ATOM 2683 N N . HIS A 1 345 ? -4.225 9.130 -12.659 1.00 90.06 345 HIS A N 1
ATOM 2684 C CA . HIS A 1 345 ? -4.563 9.625 -11.327 1.00 90.06 345 HIS A CA 1
ATOM 2685 C C . HIS A 1 345 ? -4.111 11.083 -11.125 1.00 90.06 345 HIS A C 1
ATOM 2687 O O . HIS A 1 345 ? -4.858 11.891 -10.567 1.00 90.06 345 HIS A O 1
ATOM 2693 N N . GLU A 1 346 ? -2.935 11.452 -11.635 1.00 89.50 346 GLU A N 1
ATOM 2694 C CA . GLU A 1 346 ? -2.451 12.833 -11.692 1.00 89.50 346 GLU A CA 1
ATOM 2695 C C . GLU A 1 346 ? -3.378 13.724 -12.503 1.00 89.50 346 GLU A C 1
ATOM 2697 O O . GLU A 1 346 ? -3.839 14.739 -11.982 1.00 89.50 346 GLU A O 1
ATOM 2702 N N . GLY A 1 347 ? -3.743 13.320 -13.718 1.00 87.38 347 GLY A N 1
ATOM 2703 C CA . GLY A 1 347 ? -4.643 14.087 -14.571 1.00 87.38 347 GLY A CA 1
ATOM 2704 C C . GLY A 1 347 ? -6.019 14.311 -13.948 1.00 87.38 347 GLY A C 1
ATOM 2705 O O . GLY A 1 347 ? -6.549 15.420 -14.000 1.00 87.38 347 GLY A O 1
ATOM 2706 N N . LEU A 1 348 ? -6.580 13.297 -13.287 1.00 87.19 348 LEU A N 1
ATOM 2707 C CA . LEU A 1 348 ? -7.853 13.428 -12.576 1.00 87.19 348 LEU A CA 1
ATOM 2708 C C . LEU A 1 348 ? -7.733 14.358 -11.364 1.00 87.19 348 LEU A C 1
ATOM 2710 O O . LEU A 1 348 ? -8.568 15.236 -11.172 1.00 87.19 348 LEU A O 1
ATOM 2714 N N . THR A 1 349 ? -6.696 14.198 -10.543 1.00 82.38 349 THR A N 1
ATOM 2715 C CA . THR A 1 349 ? -6.543 14.984 -9.306 1.00 82.38 349 THR A CA 1
ATOM 2716 C C . THR A 1 349 ? -6.173 16.445 -9.560 1.00 82.38 349 THR A C 1
ATOM 2718 O O . THR A 1 349 ? -6.694 17.332 -8.881 1.00 82.38 349 THR A O 1
ATOM 2721 N N . THR A 1 350 ? -5.300 16.714 -10.531 1.00 82.75 350 THR A N 1
ATOM 2722 C CA . THR A 1 350 ? -4.847 18.069 -10.886 1.00 82.75 350 THR A CA 1
ATOM 2723 C C . THR A 1 350 ? -5.824 18.764 -11.830 1.00 82.75 350 THR A C 1
ATOM 2725 O O . THR A 1 350 ? -6.192 19.915 -11.585 1.00 82.75 350 THR A O 1
ATOM 2728 N N . GLY A 1 351 ? -6.321 18.058 -12.850 1.00 79.88 351 GLY A N 1
ATOM 2729 C CA . GLY A 1 351 ? -7.243 18.597 -13.847 1.00 79.88 351 GLY A CA 1
ATOM 2730 C C . GLY A 1 351 ? -8.581 19.021 -13.246 1.00 79.88 351 GLY A C 1
ATOM 2731 O O . GLY A 1 351 ? -9.057 20.117 -13.532 1.00 79.88 351 GLY A O 1
ATOM 2732 N N . LEU A 1 352 ? -9.145 18.231 -12.321 1.00 79.94 352 LEU A N 1
ATOM 2733 C CA . LEU A 1 352 ? -10.373 18.615 -11.604 1.00 79.94 352 LEU A CA 1
ATOM 2734 C C . LEU A 1 352 ? -10.186 19.843 -10.699 1.00 79.94 352 LEU A C 1
ATOM 2736 O O . LEU A 1 352 ? -11.166 20.491 -10.338 1.00 79.94 352 LEU A O 1
ATOM 2740 N N . ARG A 1 353 ? -8.944 20.181 -10.336 1.00 80.06 353 ARG A N 1
ATOM 2741 C CA . ARG A 1 353 ? -8.602 21.372 -9.543 1.00 80.06 353 ARG A CA 1
ATOM 2742 C C . ARG A 1 353 ? -8.173 22.565 -10.405 1.00 80.06 353 ARG A C 1
ATOM 2744 O O . ARG A 1 353 ? -7.801 23.594 -9.850 1.00 80.06 353 ARG A O 1
ATOM 2751 N N . GLY A 1 354 ? -8.209 22.440 -11.736 1.00 79.81 354 GLY A N 1
ATOM 2752 C CA . GLY A 1 354 ? -7.743 23.476 -12.663 1.00 79.81 354 GLY A CA 1
ATOM 2753 C C . GLY A 1 354 ? -6.222 23.678 -12.659 1.00 79.81 354 GLY A C 1
ATOM 2754 O O . GLY A 1 354 ? -5.741 24.721 -13.099 1.00 79.81 354 GLY A O 1
ATOM 2755 N N . GLY A 1 355 ? -5.460 22.711 -12.138 1.00 77.25 355 GLY A N 1
ATOM 2756 C CA . GLY A 1 355 ? -4.000 22.734 -12.155 1.00 77.25 355 GLY A CA 1
ATOM 2757 C C . GLY A 1 355 ? -3.437 22.442 -13.547 1.00 77.25 355 GLY A C 1
ATOM 2758 O O . GLY A 1 355 ? -4.081 21.794 -14.371 1.00 77.25 355 GLY A O 1
ATOM 2759 N N . ARG A 1 356 ? -2.211 22.910 -13.812 1.00 72.75 356 ARG A N 1
ATOM 2760 C CA . ARG A 1 356 ? -1.466 22.505 -15.012 1.00 72.75 356 ARG A CA 1
ATOM 2761 C C . ARG A 1 356 ? -0.986 21.067 -14.839 1.00 72.75 356 ARG A C 1
ATOM 2763 O O . ARG A 1 356 ? -0.455 20.729 -13.785 1.00 72.75 356 ARG A O 1
ATOM 2770 N N . LEU A 1 357 ? -1.151 20.258 -15.881 1.00 69.50 357 LEU A N 1
ATOM 2771 C CA . LEU A 1 357 ? -0.531 18.940 -15.962 1.00 69.50 357 LEU A CA 1
ATOM 2772 C C . LEU A 1 357 ? 0.984 19.136 -16.070 1.00 69.50 357 LEU A C 1
ATOM 2774 O O . LEU A 1 357 ? 1.441 19.878 -16.942 1.00 69.50 357 LEU A O 1
ATOM 2778 N N . LEU A 1 358 ? 1.746 18.511 -15.174 1.00 63.19 358 LEU A N 1
ATOM 2779 C CA . LEU A 1 358 ? 3.194 18.412 -15.314 1.00 63.19 358 LEU A CA 1
ATOM 2780 C C . LEU A 1 358 ? 3.447 17.309 -16.352 1.00 63.19 358 LEU A C 1
ATOM 2782 O O . LEU A 1 358 ? 3.332 16.129 -16.040 1.00 63.19 358 LEU A O 1
ATOM 2786 N N . MET A 1 359 ? 3.656 17.708 -17.609 1.00 55.94 359 MET A N 1
ATOM 2787 C CA . MET A 1 359 ? 4.051 16.810 -18.704 1.00 55.94 359 MET A CA 1
ATOM 2788 C C . MET A 1 359 ? 5.564 16.764 -18.853 1.00 55.94 359 MET A C 1
ATOM 2790 O O . MET A 1 359 ? 6.185 17.850 -18.765 1.00 55.94 359 MET A O 1
#

Foldseek 3Di:
DDDDDDDDDDDDDDPDPDPPDPDDPPPPPPPDDDDDDDDDDDDDDDDDDDDDDDDDDDDDDDDDDDDDDDDDDDDDDDDDDDDDDDDPDPPPPDDAFPVCVVVVHDWCQVVQCVVDDPPDLGATPVCVVVVHRTDDPPPPDPDDPDPDPVVVVVVVVPDDDDPPDPPPPPQLFDQADLLLCVAPVNVVVCVVQVLDDSVVLNVQRVDPPHHDDLLRRLLLSLVQLVLLLQCAHSNRDHHPDPDPVVNVVSVVSSLVSLVVSVVSLVVVVLLPDQDLSSLSSLLSSLVSCPVNPPDVVVSVSSLVSSLVSLVVVVVDPDPCPPPDPVRVVVVVVSSVSSNVSSQVVQCVVQVVVVHDRPD

pLDDT: mean 74.75, std 23.0, range [31.5, 98.19]

Radius of gyration: 36.69 Å; chains: 1; bounding box: 97×95×93 Å

Organism: NCBI:txid933852

Secondary structure (DSSP, 8-state):
-PPPPPPP--------S-SS--S-TTTTTTSS-------------------------------------------------------------PPPPHHHHHHT----HHHHHTTS-TTS----HHHHHTT-----TTTT-----S--HHHHHHHHSS-S-----------SSPPPPGGGGGSHHHHHHHHH-TT--HHHHHHHHH-TTSPPPHHHHHHHHHHHHHHHHTTB-TTSPBPS--SHHHHHHHHHHHHHHHHHHHHHHHHTTTTTS--HHHHHHHHHHTTGGGGT---HHHHHHHHHHHHHHHHHHHH-----TT--HHHHHHHHHHHHHHHHHHHHHHHHHHHTTTPPP--

Sequence (359 aa):
MPSKAGPSLITTVNAGQAARAAAHPYANAHAGARGSKRTLSIDEKPQLSPTSVISPTDTNATPPATNSNGASRPRKKNSTTGGQNQTKSNRQQFSACHACRYRRVKCDLKDVSENVDPNADVSCTNCRERGIRCKDDFKEDKKQLRRGKRINQLELEYSEDGPSFPVRARTTIPALKPEFFDSPFYRRFYIQRPIIDPVEFRSPLSSAAAPLSMEGQLLAKILVVWAAAYGVDESGLEQPENSVQDVQKRRIRVKGMLEEVIRLIDSLSLLRKPTWDGVRCLLLALPLTEDVLDNPIDRLAMYEAALQQVYTLCQHDGVTTGLSPETRAANAMVRARIFWYAHVHEGLTTGLRGGRLLM